Protein AF-A0A8X7Z7W0-F1 (afdb_monomer)

InterPro domains:
  IPR001752 Kinesin motor domain [PS50067] (130-242)
  IPR001752 Kinesin motor domain [SM00129] (128-241)
  IPR027640 Kinesin-like protein [PTHR47972] (42-222)
  IPR031852 Spindle pole body-associated protein Vik1/Cik1, microtubule binding domain [PF16796] (116-223)

Secondary structure (DSSP, 8-state):
------PPP---TT-PPPP-----------------SSHHHHHHHHHHHHHHHHHHHHHHHHHHHHHHHHHHHHHHHHHHHHHHHHHHHHHHHHHHHHHHHHHHHHHHHHHHHHHHHHHHHHHHHHHT-SEEEEEEEPPPPTTSPPP-EE-SSSSEEEE-----STT---EEEE-SEEE-TT--HHHHHHHHHHHHHHHHTT--EEEEEE-STTSSHHHHHH--SS-------EEEEEEEE-

Nearest PDB structures (foldseek):
  3b6v-assembly2_B  TM=8.423E-01  e=2.189E-03  Homo sapiens
  3k3b-assembly3_A  TM=8.855E-01  e=3.402E-03  Homo sapiens
  4ap0-assembly2_B  TM=7.980E-01  e=4.660E-03  Homo sapiens

Organism: Populus tomentosa (NCBI:txid118781)

Structure (mmCIF, N/CA/C/O backbone):
data_AF-A0A8X7Z7W0-F1
#
_entry.id   AF-A0A8X7Z7W0-F1
#
loop_
_atom_site.group_PDB
_atom_site.id
_atom_site.type_symbol
_atom_site.label_atom_id
_atom_site.label_alt_id
_atom_site.label_comp_id
_atom_site.label_asym_id
_atom_site.label_entity_id
_atom_site.label_seq_id
_atom_site.pdbx_PDB_ins_code
_atom_site.Cartn_x
_atom_site.Cartn_y
_atom_site.Cartn_z
_atom_site.occupancy
_atom_site.B_iso_or_equiv
_atom_site.auth_seq_id
_atom_site.auth_comp_id
_atom_site.auth_asym_id
_atom_site.auth_atom_id
_atom_site.pdbx_PDB_model_num
ATOM 1 N N . MET A 1 1 ? -0.897 -10.881 60.957 1.00 37.62 1 MET A N 1
ATOM 2 C CA . MET A 1 1 ? -1.203 -10.078 59.755 1.00 37.62 1 MET A CA 1
ATOM 3 C C . MET A 1 1 ? -2.511 -9.366 60.044 1.00 37.62 1 MET A C 1
ATOM 5 O O . MET A 1 1 ? -3.514 -10.040 60.219 1.00 37.62 1 MET A O 1
ATOM 9 N N . ALA A 1 2 ? -2.455 -8.057 60.291 1.00 35.44 2 ALA A N 1
ATOM 10 C CA . ALA A 1 2 ? -3.600 -7.259 60.722 1.00 35.44 2 ALA A CA 1
ATOM 11 C C . ALA A 1 2 ? -4.336 -6.698 59.496 1.00 35.44 2 ALA A C 1
ATOM 13 O O . ALA A 1 2 ? -3.713 -6.047 58.661 1.00 35.44 2 ALA A O 1
ATOM 14 N N . GLU A 1 3 ? -5.642 -6.947 59.395 1.00 36.12 3 GLU A N 1
ATOM 15 C CA . GLU A 1 3 ? -6.528 -6.300 58.423 1.00 36.12 3 GLU A CA 1
ATOM 16 C C . GLU A 1 3 ? -6.990 -4.947 58.980 1.00 36.12 3 GLU A C 1
ATOM 18 O O . GLU A 1 3 ? -7.747 -4.877 59.948 1.00 36.12 3 GLU A O 1
ATOM 23 N N . GLN A 1 4 ? -6.528 -3.859 58.363 1.00 36.50 4 GLN A N 1
ATOM 24 C CA . GLN A 1 4 ? -7.072 -2.519 58.562 1.00 36.50 4 GLN A CA 1
ATOM 25 C C . GLN A 1 4 ? -8.316 -2.357 57.681 1.00 36.50 4 GLN A C 1
ATOM 27 O O . GLN A 1 4 ? -8.216 -2.326 56.455 1.00 36.50 4 GLN A O 1
ATOM 32 N N . ARG A 1 5 ? -9.499 -2.235 58.292 1.00 39.97 5 ARG A N 1
ATOM 33 C CA . ARG A 1 5 ? -10.687 -1.719 57.601 1.00 39.97 5 ARG A CA 1
ATOM 34 C C . ARG A 1 5 ? -10.723 -0.204 57.763 1.00 39.97 5 ARG A C 1
ATOM 36 O O . ARG A 1 5 ? -10.873 0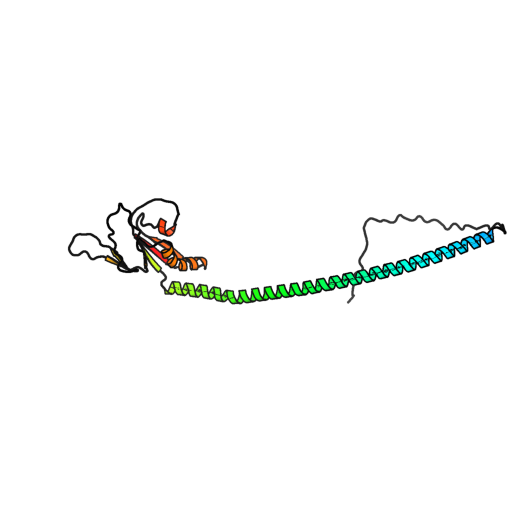.303 58.870 1.00 39.97 5 ARG A O 1
ATOM 43 N N . ASN A 1 6 ? -10.575 0.485 56.637 1.00 37.69 6 ASN A N 1
ATOM 44 C CA . ASN A 1 6 ? -10.681 1.932 56.493 1.00 37.69 6 ASN A CA 1
ATOM 45 C C . ASN A 1 6 ? -12.030 2.442 57.025 1.00 37.69 6 ASN A C 1
ATOM 47 O O . ASN A 1 6 ? -13.070 2.217 56.403 1.00 37.69 6 ASN A O 1
ATOM 51 N N . MET A 1 7 ? -12.010 3.143 58.160 1.00 39.12 7 MET A N 1
ATOM 52 C CA . MET A 1 7 ? -13.091 4.046 58.544 1.00 39.12 7 MET A CA 1
ATOM 53 C C . MET A 1 7 ? -12.873 5.379 57.835 1.00 39.12 7 MET A C 1
ATOM 55 O O . MET A 1 7 ? -11.808 5.984 57.931 1.00 39.12 7 MET A O 1
ATOM 59 N N . TRP A 1 8 ? -13.884 5.818 57.103 1.00 42.69 8 TRP A N 1
ATOM 60 C CA . TRP A 1 8 ? -13.903 7.109 56.437 1.00 42.69 8 TRP A CA 1
ATOM 61 C C . TRP A 1 8 ? -13.998 8.232 57.490 1.00 42.69 8 TRP A C 1
ATOM 63 O O . TRP A 1 8 ? -14.956 8.277 58.259 1.00 42.69 8 TRP A O 1
ATOM 73 N N . ASN A 1 9 ? -12.980 9.097 57.560 1.00 37.88 9 ASN A N 1
ATOM 74 C CA . ASN A 1 9 ? -12.852 10.183 58.542 1.00 37.88 9 ASN A CA 1
ATOM 75 C C . ASN A 1 9 ? -13.575 11.450 58.048 1.00 37.88 9 ASN A C 1
ATOM 77 O O . ASN A 1 9 ? -13.234 11.963 56.984 1.00 37.88 9 ASN A O 1
ATOM 81 N N . TRP A 1 10 ? -14.587 11.935 58.778 1.00 46.00 10 TRP A N 1
ATOM 82 C CA . TRP A 1 10 ? -15.486 13.040 58.371 1.00 46.00 10 TRP A CA 1
ATOM 83 C C . TRP A 1 10 ? -15.086 14.414 58.944 1.00 46.00 10 TRP A C 1
ATOM 85 O O . TRP A 1 10 ? -15.932 15.266 59.210 1.00 46.00 10 TRP A O 1
ATOM 95 N N . GLU A 1 11 ? -13.796 14.667 59.148 1.00 43.66 11 GLU A N 1
ATOM 96 C CA . GLU A 1 11 ? -13.346 15.934 59.731 1.00 43.66 11 GLU A CA 1
ATOM 97 C C . GLU A 1 11 ? -13.313 17.057 58.683 1.00 43.66 11 GLU A C 1
ATOM 99 O O . GLU A 1 11 ? -12.384 17.187 57.888 1.00 43.66 11 GLU A O 1
ATOM 104 N N . VAL A 1 12 ? -14.356 17.889 58.692 1.00 43.16 12 VAL A N 1
ATOM 105 C CA . VAL A 1 12 ? -14.392 19.174 57.985 1.00 43.16 12 VAL A CA 1
ATOM 106 C C . VAL A 1 12 ? -13.778 20.234 58.907 1.00 43.16 12 VAL A C 1
ATOM 108 O O . VAL A 1 12 ? -14.300 20.495 59.991 1.00 43.16 12 VAL A O 1
ATOM 111 N N . ALA A 1 13 ? -12.660 20.841 58.504 1.00 40.31 13 ALA A N 1
ATOM 112 C CA . ALA A 1 13 ? -11.995 21.890 59.278 1.00 40.31 13 ALA A CA 1
ATOM 113 C C . ALA A 1 13 ? -12.859 23.167 59.335 1.00 40.31 13 ALA A C 1
ATOM 115 O O . ALA A 1 13 ? -13.217 23.714 58.292 1.00 40.31 13 ALA A O 1
ATOM 116 N N . GLY A 1 14 ? -13.178 23.652 60.543 1.00 47.16 14 GLY A N 1
ATOM 117 C CA . GLY A 1 14 ? -13.863 24.940 60.746 1.00 47.16 14 GLY A CA 1
ATOM 118 C C . GLY A 1 14 ? -14.959 24.988 61.818 1.00 47.16 14 GLY A C 1
ATOM 119 O O . GLY A 1 14 ? -15.563 26.043 61.995 1.00 47.16 14 GLY A O 1
ATOM 120 N N . PHE A 1 15 ? -15.227 23.899 62.544 1.00 38.94 15 PHE A N 1
ATOM 121 C CA . PHE A 1 15 ? -16.211 23.891 63.633 1.00 38.94 15 PHE A CA 1
ATOM 122 C C . PHE A 1 15 ? -15.525 23.607 64.976 1.00 38.94 15 PHE A C 1
ATOM 124 O O . PHE A 1 15 ? -15.452 22.465 65.419 1.00 38.94 15 PHE A O 1
ATOM 131 N N . GLU A 1 16 ? -14.992 24.643 65.628 1.00 47.41 16 GLU A N 1
ATOM 132 C CA . GLU A 1 16 ? -14.580 24.525 67.031 1.00 47.41 16 GLU A CA 1
ATOM 133 C C . GLU A 1 16 ? -15.812 24.631 67.950 1.00 47.41 16 GLU A C 1
ATOM 135 O O . GLU A 1 16 ? -16.553 25.620 67.874 1.00 47.41 16 GLU A O 1
ATOM 140 N N . PRO A 1 17 ? -16.065 23.652 68.839 1.00 43.06 17 PRO A N 1
ATOM 141 C CA . PRO A 1 17 ? -17.083 23.790 69.869 1.00 43.06 17 PRO A CA 1
ATOM 142 C C . PRO A 1 17 ? -16.621 24.808 70.920 1.00 43.06 17 PRO A C 1
ATOM 144 O O . PRO A 1 17 ? -15.524 24.709 71.466 1.00 43.06 17 PRO A O 1
ATOM 147 N N . ARG A 1 18 ? -17.486 25.777 71.234 1.00 38.81 18 ARG A N 1
ATOM 148 C CA . ARG A 1 18 ? -17.282 26.758 72.314 1.00 38.81 18 ARG A CA 1
ATOM 149 C C . ARG A 1 18 ? -17.085 26.046 73.672 1.00 38.81 18 ARG A C 1
ATOM 151 O O . ARG A 1 18 ? -17.759 25.039 73.902 1.00 38.81 18 ARG A O 1
ATOM 158 N N . PRO A 1 19 ? -16.253 26.568 74.597 1.00 39.91 19 PRO A N 1
ATOM 159 C CA . PRO A 1 19 ? -16.074 25.952 75.906 1.00 39.91 19 PRO A CA 1
ATOM 160 C C . PRO A 1 19 ? -17.351 26.118 76.731 1.00 39.91 19 PRO A C 1
ATOM 162 O O . PRO A 1 19 ? -17.917 27.209 76.797 1.00 39.91 19 PRO A O 1
ATOM 165 N N . VAL A 1 20 ? -17.803 25.035 77.358 1.00 37.34 20 VAL A N 1
ATOM 166 C CA . VAL A 1 20 ? -18.930 25.065 78.292 1.00 37.34 20 VAL A CA 1
ATOM 167 C C . VAL A 1 20 ? -18.365 25.363 79.681 1.00 37.34 20 VAL A C 1
ATOM 169 O O . VAL A 1 20 ? -17.620 24.556 80.236 1.00 37.34 20 VAL A O 1
ATOM 172 N N . GLU A 1 21 ? -18.677 26.543 80.215 1.00 32.81 21 GLU A N 1
ATOM 173 C CA . GLU A 1 21 ? -18.396 26.918 81.603 1.00 32.81 21 GLU A CA 1
ATOM 174 C C . GLU A 1 21 ? -19.135 25.977 82.570 1.00 32.81 21 GLU A C 1
ATOM 176 O O . GLU A 1 21 ? -20.284 25.590 82.350 1.00 32.81 21 GLU A O 1
ATOM 181 N N . ALA A 1 22 ? -18.453 25.585 83.645 1.00 44.84 22 ALA A N 1
ATOM 182 C CA . ALA A 1 22 ? -18.995 24.721 84.682 1.00 44.84 22 ALA A CA 1
ATOM 183 C C . ALA A 1 22 ? -19.962 25.501 85.591 1.00 44.84 22 ALA A C 1
ATOM 185 O O . ALA A 1 22 ? -19.523 26.251 86.462 1.00 44.84 22 ALA A O 1
ATOM 186 N N . GLU A 1 23 ? -21.270 25.282 85.445 1.00 34.31 23 GLU A N 1
ATOM 187 C CA . GLU A 1 23 ? -22.258 25.692 86.450 1.00 34.31 23 GLU A CA 1
ATOM 188 C C . GLU A 1 23 ? -22.512 24.569 87.475 1.00 34.31 23 GLU A C 1
ATOM 190 O O . GLU A 1 23 ? -22.754 23.409 87.138 1.00 34.31 23 GLU A O 1
ATOM 195 N N . GLN A 1 24 ? -22.437 24.934 88.758 1.00 38.34 24 GLN A N 1
ATOM 196 C CA . GLN A 1 24 ? -22.692 24.083 89.926 1.00 38.34 24 GLN A CA 1
ATOM 197 C C . GLN A 1 24 ? -24.170 23.642 90.013 1.00 38.34 24 GLN A C 1
ATOM 199 O O . GLN A 1 24 ? -25.059 24.376 89.577 1.00 38.34 24 GLN A O 1
ATOM 204 N N . PRO A 1 25 ? -24.491 22.493 90.643 1.00 35.78 25 PRO A N 1
ATOM 205 C CA . PRO A 1 25 ? -25.869 22.025 90.726 1.00 35.78 25 PRO A CA 1
ATOM 206 C C . PRO A 1 25 ? -26.671 22.857 91.740 1.00 35.78 25 PRO A C 1
ATOM 208 O O . PRO A 1 25 ? -26.541 22.698 92.954 1.00 35.78 25 PRO A O 1
ATOM 211 N N . ILE A 1 26 ? -27.553 23.728 91.245 1.00 39.03 26 ILE A N 1
ATOM 212 C CA . ILE A 1 26 ? -28.543 24.433 92.068 1.00 39.03 26 ILE A CA 1
ATOM 213 C C . ILE A 1 26 ? -29.662 23.449 92.431 1.00 39.03 26 ILE A C 1
ATOM 215 O O . ILE A 1 26 ? -30.562 23.163 91.639 1.00 39.03 26 ILE A O 1
ATOM 219 N N . VAL A 1 27 ? -29.633 22.948 93.667 1.00 43.12 27 VAL A N 1
ATOM 220 C CA . VAL A 1 27 ? -30.739 22.198 94.277 1.00 43.12 27 VAL A CA 1
ATOM 221 C C . VAL A 1 27 ? -31.917 23.154 94.499 1.00 43.12 27 VAL A C 1
ATOM 223 O O . VAL A 1 27 ? -31.988 23.860 95.504 1.00 43.12 27 VAL A O 1
ATOM 226 N N . ARG A 1 28 ? -32.873 23.191 93.564 1.00 39.47 28 ARG A N 1
ATOM 227 C CA . ARG A 1 28 ? -34.157 23.875 93.779 1.00 39.47 28 ARG A CA 1
ATOM 228 C C . ARG A 1 28 ? -35.089 22.975 94.594 1.00 39.47 28 ARG A C 1
ATOM 230 O O . ARG A 1 28 ? -35.694 22.046 94.066 1.00 39.47 28 ARG A O 1
ATOM 237 N N . ARG A 1 29 ? -35.217 23.271 95.893 1.00 40.81 29 ARG A N 1
ATOM 238 C CA . ARG A 1 29 ? -36.325 22.789 96.735 1.00 40.81 29 ARG A CA 1
ATOM 239 C C . ARG A 1 29 ? -37.645 23.307 96.159 1.00 40.81 29 ARG A C 1
ATOM 241 O O . ARG A 1 29 ? -37.861 24.515 96.124 1.00 40.81 29 ARG A O 1
ATOM 248 N N . TYR A 1 30 ? -38.530 22.404 95.748 1.00 38.59 30 TYR A N 1
ATOM 249 C CA . TYR A 1 30 ? -39.918 22.749 95.451 1.00 38.59 30 TYR A CA 1
ATOM 250 C C . TYR A 1 30 ? -40.728 22.764 96.749 1.00 38.59 30 TYR A C 1
ATOM 252 O O . TYR A 1 30 ? -40.922 21.729 97.385 1.00 38.59 30 TYR A O 1
ATOM 260 N N . SER A 1 31 ? -41.211 23.944 97.127 1.00 45.22 31 SER A N 1
ATOM 261 C CA . SER A 1 31 ? -42.250 24.121 98.140 1.00 45.22 31 SER A CA 1
ATOM 262 C C . SER A 1 31 ? -43.608 23.921 97.464 1.00 45.22 31 SER A C 1
ATOM 264 O O . SER A 1 31 ? -43.979 24.707 96.595 1.00 45.22 31 SER A O 1
ATOM 266 N N . ILE A 1 32 ? -44.344 22.869 97.824 1.00 44.03 32 ILE A N 1
ATOM 267 C CA . ILE A 1 32 ? -45.698 22.623 97.309 1.00 44.03 32 ILE A CA 1
ATOM 268 C C . ILE A 1 32 ? -46.695 23.283 98.265 1.00 44.03 32 ILE A C 1
ATOM 270 O O . ILE A 1 32 ? -46.958 22.762 99.346 1.00 44.03 32 ILE A O 1
ATOM 274 N N . SER A 1 33 ? -47.266 24.418 97.867 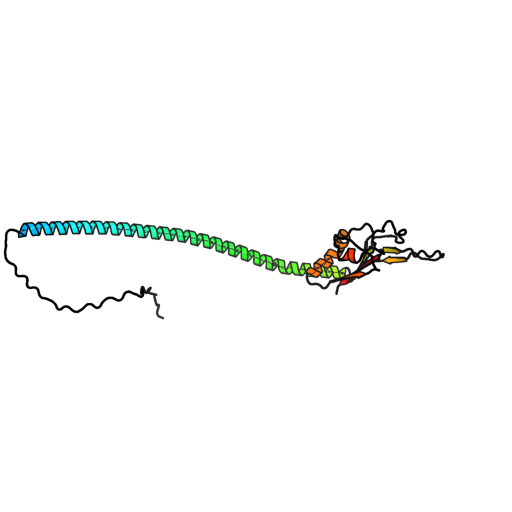1.00 39.75 33 SER A N 1
ATOM 275 C CA . SER A 1 33 ? -48.479 24.965 98.481 1.00 39.75 33 SER A CA 1
ATOM 276 C C . SER A 1 33 ? -49.705 24.258 97.896 1.00 39.75 33 SER A C 1
ATOM 278 O O . SER A 1 33 ? -49.970 24.293 96.695 1.00 39.75 33 SER A O 1
ATOM 280 N N . THR A 1 34 ? -50.460 23.595 98.768 1.00 44.50 34 THR A N 1
ATOM 281 C CA . THR A 1 34 ? -51.734 22.928 98.481 1.00 44.50 34 THR A CA 1
ATOM 282 C C . THR A 1 34 ? -52.821 23.925 98.076 1.00 44.50 34 THR A C 1
ATOM 284 O O . THR A 1 34 ? -53.370 24.622 98.923 1.00 44.50 34 THR A O 1
ATOM 287 N N . THR A 1 35 ? -53.203 23.911 96.798 1.00 41.94 35 THR A N 1
ATOM 288 C CA . THR A 1 35 ? -54.551 24.280 96.332 1.00 41.94 35 THR A CA 1
ATOM 289 C C . THR A 1 35 ? -55.142 23.056 95.630 1.00 41.94 35 THR A C 1
ATOM 291 O O . THR A 1 35 ? -54.563 22.513 94.690 1.00 41.94 35 THR A O 1
ATOM 294 N N . ARG A 1 36 ? -56.236 22.517 96.182 1.00 47.72 36 ARG A N 1
ATOM 295 C CA . ARG A 1 36 ? -56.665 21.122 95.971 1.00 47.72 36 ARG A CA 1
ATOM 296 C C . ARG A 1 36 ? -57.797 20.942 94.952 1.00 47.72 36 ARG A C 1
ATOM 298 O O . ARG A 1 36 ? -58.259 19.824 94.794 1.00 47.72 36 ARG A O 1
ATOM 305 N N . GLU A 1 37 ? -58.169 21.984 94.206 1.00 45.97 37 GLU A N 1
ATOM 306 C CA . GLU A 1 37 ? -59.308 21.924 93.266 1.00 45.97 37 GLU A CA 1
ATOM 307 C C . GLU A 1 37 ? -58.954 22.231 91.792 1.00 45.97 37 GLU A C 1
ATOM 309 O O . GLU A 1 37 ? -59.793 22.069 90.918 1.00 45.97 37 GLU A O 1
ATOM 314 N N . ASN A 1 38 ? -57.691 22.551 91.461 1.00 48.19 38 ASN A N 1
ATOM 315 C CA . ASN A 1 38 ? -57.230 22.802 90.072 1.00 48.19 38 ASN A CA 1
ATOM 316 C C . ASN A 1 38 ? -56.330 21.678 89.484 1.00 48.19 38 ASN A C 1
ATOM 318 O O . ASN A 1 38 ? -55.800 21.768 88.371 1.00 48.19 38 ASN A O 1
ATOM 322 N N . SER A 1 39 ? -56.119 20.610 90.262 1.00 54.72 39 SER A N 1
ATOM 323 C CA . SER A 1 39 ? -55.152 19.527 90.008 1.00 54.72 39 SER A CA 1
ATOM 324 C C . SER A 1 39 ? -55.675 18.456 89.045 1.00 54.72 39 SER A C 1
ATOM 326 O O . SER A 1 39 ? -54.923 17.966 88.201 1.00 54.72 39 SER A O 1
ATOM 328 N N . GLU A 1 40 ? -56.964 18.115 89.114 1.00 55.94 40 GLU A N 1
ATOM 329 C CA . GLU A 1 40 ? -57.559 17.099 88.234 1.00 55.94 40 GLU A CA 1
ATOM 330 C C . GLU A 1 40 ? -57.641 17.577 86.783 1.00 55.94 40 GLU A C 1
ATOM 332 O O . GLU A 1 40 ? -57.228 16.853 85.878 1.00 55.94 40 GLU A O 1
ATOM 337 N N . PHE A 1 41 ? -58.032 18.836 86.557 1.00 54.97 41 PHE A N 1
ATOM 338 C CA . PHE A 1 41 ? -58.098 19.421 85.214 1.00 54.97 41 PHE A CA 1
ATOM 339 C C . PHE A 1 41 ? -56.711 19.502 84.543 1.00 54.97 41 PHE A C 1
ATOM 341 O O . PHE A 1 41 ? -56.555 19.196 83.360 1.00 54.97 41 PHE A O 1
ATOM 348 N N . SER A 1 42 ? -55.667 19.823 85.319 1.00 63.28 42 SER A N 1
ATOM 349 C CA . SER A 1 42 ? -54.277 19.878 84.840 1.00 63.28 42 SER A CA 1
ATOM 350 C C . SER A 1 42 ? -53.691 18.492 84.534 1.00 63.28 42 SER A C 1
ATOM 352 O O . SER A 1 42 ? -52.946 18.339 83.565 1.00 63.28 42 SER A O 1
ATOM 354 N N . LYS A 1 43 ? -54.051 17.459 85.311 1.00 72.31 43 LYS A N 1
ATOM 355 C CA . LYS A 1 43 ? -53.661 16.063 85.042 1.00 72.31 43 LYS A CA 1
ATOM 356 C C . LYS A 1 43 ? -54.346 15.512 83.791 1.00 72.31 43 LYS A C 1
ATOM 358 O O . LYS A 1 43 ? -53.676 14.888 82.969 1.00 72.31 43 LYS A O 1
ATOM 363 N N . GLN A 1 44 ? -55.633 15.808 83.603 1.00 76.19 44 GLN A N 1
ATOM 364 C CA . GLN A 1 44 ? -56.385 15.441 82.399 1.00 76.19 44 GLN A CA 1
ATOM 365 C C . GLN A 1 44 ? -55.777 16.091 81.139 1.00 76.19 44 GLN A C 1
ATOM 367 O O . GLN A 1 44 ? -55.605 15.436 80.110 1.00 76.19 44 GLN A O 1
ATOM 372 N N . ALA A 1 45 ? -55.385 17.369 81.231 1.00 80.06 45 ALA A N 1
ATOM 373 C CA . ALA A 1 45 ? -54.745 18.116 80.145 1.00 80.06 45 ALA A CA 1
ATOM 374 C C . ALA A 1 45 ? -53.312 17.642 79.825 1.00 80.06 45 ALA A C 1
ATOM 376 O O . ALA A 1 45 ? -52.856 17.734 78.683 1.00 80.06 45 ALA A O 1
ATOM 377 N N . LEU A 1 46 ? -52.580 17.137 80.822 1.00 82.38 46 LEU A N 1
ATOM 378 C CA . LEU A 1 46 ? -51.264 16.535 80.615 1.00 82.38 46 LEU A CA 1
ATOM 379 C C . LEU A 1 46 ? -51.389 15.155 79.956 1.00 82.38 46 LEU A C 1
ATOM 381 O O . LEU A 1 46 ? -50.666 14.861 79.006 1.00 82.38 46 LEU A O 1
ATOM 385 N N . ALA A 1 47 ? -52.348 14.342 80.406 1.00 85.25 47 ALA A N 1
ATOM 386 C CA . ALA A 1 47 ? -52.627 13.027 79.836 1.00 85.25 47 ALA A CA 1
ATOM 387 C C . ALA A 1 47 ? -53.024 13.114 78.352 1.00 85.25 47 ALA A C 1
ATOM 389 O O . ALA A 1 47 ? -52.516 12.348 77.533 1.00 85.25 47 ALA A O 1
ATOM 390 N N . SER A 1 48 ? -53.850 14.096 77.975 1.00 86.69 48 SER A N 1
ATOM 391 C CA . SER A 1 48 ? -54.228 14.320 76.574 1.00 86.69 48 SER A CA 1
ATOM 392 C C . SER A 1 48 ? -53.051 14.785 75.706 1.00 86.69 48 SER A C 1
ATOM 394 O O . SER A 1 48 ? -52.907 14.329 74.571 1.00 86.69 48 SER A O 1
ATOM 396 N N . LYS A 1 49 ? -52.147 15.625 76.236 1.00 90.88 49 LYS A N 1
ATOM 397 C CA . LYS A 1 49 ? -50.899 16.003 75.544 1.00 90.88 49 LYS A CA 1
ATOM 398 C C . LYS A 1 49 ? -49.965 14.812 75.338 1.00 90.88 49 LYS A C 1
ATOM 400 O O . LYS A 1 49 ? -49.403 14.686 74.253 1.00 90.88 49 LYS A O 1
ATOM 405 N N . VAL A 1 50 ? -49.813 13.944 76.340 1.00 92.50 50 VAL A N 1
ATOM 406 C CA . VAL A 1 50 ? -49.006 12.715 76.239 1.00 92.50 50 VAL A CA 1
ATOM 407 C C . VAL A 1 50 ? -49.587 11.771 75.190 1.00 92.50 50 VAL A C 1
ATOM 409 O O . VAL A 1 50 ? -48.836 11.246 74.373 1.00 92.50 50 VAL A O 1
ATOM 412 N N . HIS A 1 51 ? -50.912 11.606 75.152 1.00 91.12 51 HIS A N 1
ATOM 413 C CA . HIS A 1 51 ? -51.569 10.792 74.129 1.00 91.12 51 HIS A CA 1
ATOM 414 C C . HIS A 1 51 ? -51.324 11.357 72.724 1.00 91.12 51 HIS A C 1
ATOM 416 O O . HIS A 1 51 ? -50.830 10.654 71.851 1.00 91.12 51 HIS A O 1
ATOM 422 N N . ARG A 1 52 ? -51.500 12.671 72.547 1.00 91.94 52 ARG A N 1
ATOM 423 C CA . ARG A 1 52 ? -51.253 13.343 71.265 1.00 91.94 52 ARG A CA 1
ATOM 424 C C . ARG A 1 52 ? -49.790 13.268 70.819 1.00 91.94 52 ARG A C 1
ATOM 426 O O . ARG A 1 52 ? -49.513 13.189 69.627 1.00 91.94 52 ARG A O 1
ATOM 433 N N . LEU A 1 53 ? -48.840 13.329 71.754 1.00 92.44 53 LEU A N 1
ATOM 434 C CA . LEU A 1 53 ? -47.418 13.124 71.459 1.00 92.44 53 LEU A CA 1
ATOM 435 C C . LEU A 1 53 ? -47.132 11.673 71.068 1.00 92.44 53 LEU A C 1
ATOM 437 O O . LEU A 1 53 ? -46.373 11.447 70.133 1.00 92.44 53 LEU A O 1
ATOM 441 N N . LYS A 1 54 ? -47.764 10.704 71.734 1.00 94.00 54 LYS A N 1
ATOM 442 C CA . LYS A 1 54 ? -47.658 9.284 71.389 1.00 94.00 54 LYS A CA 1
ATOM 443 C C . LYS A 1 54 ? -48.176 9.011 69.976 1.00 94.00 54 LYS A C 1
ATOM 445 O O . LYS A 1 54 ? -47.504 8.311 69.226 1.00 94.00 54 LYS A O 1
ATOM 450 N N . ASP A 1 55 ? -49.299 9.615 69.598 1.00 95.31 55 ASP A N 1
ATOM 451 C CA . ASP A 1 55 ? -49.863 9.487 68.251 1.00 95.31 55 ASP A CA 1
ATOM 452 C C . ASP A 1 55 ? -48.950 10.121 67.196 1.00 95.31 55 ASP A C 1
ATOM 454 O O . ASP A 1 55 ? -48.687 9.514 66.163 1.00 95.31 55 ASP A O 1
ATOM 458 N N . LYS A 1 56 ? -48.377 11.298 67.485 1.00 95.25 56 LYS A N 1
ATOM 459 C CA . LYS A 1 56 ? -47.384 11.936 66.604 1.00 95.25 56 LYS A CA 1
ATOM 460 C C . LYS A 1 56 ? -46.108 11.112 66.450 1.00 95.25 56 LYS A C 1
ATOM 462 O O . LYS A 1 56 ? -45.574 11.039 65.353 1.00 95.25 56 LYS A O 1
ATOM 467 N N . ILE A 1 57 ? -45.617 10.503 67.531 1.00 95.75 57 ILE A N 1
ATOM 468 C CA . ILE A 1 57 ? -44.454 9.604 67.489 1.00 95.75 57 ILE A CA 1
ATOM 469 C C . ILE A 1 57 ? -44.777 8.359 66.662 1.00 95.75 57 ILE A C 1
ATOM 471 O O . ILE A 1 57 ? -43.916 7.875 65.934 1.00 95.75 57 ILE A O 1
ATOM 475 N N . LYS A 1 58 ? -46.005 7.841 66.765 1.00 96.00 58 LYS A N 1
ATOM 476 C CA . LYS A 1 58 ? -46.450 6.696 65.975 1.00 96.00 58 LYS A CA 1
ATOM 477 C C . LYS A 1 58 ? -46.494 7.036 64.481 1.00 96.00 58 LYS A C 1
ATOM 479 O O . LYS A 1 58 ? -45.860 6.324 63.714 1.00 96.00 58 LYS A O 1
ATOM 484 N N . LEU A 1 59 ? -47.124 8.153 64.115 1.00 96.12 59 LEU A N 1
ATOM 485 C CA . LEU A 1 59 ? -47.149 8.671 62.740 1.00 96.12 59 LEU A CA 1
ATOM 486 C C . LEU A 1 59 ? -45.735 8.903 62.192 1.00 96.12 59 LEU A C 1
ATOM 488 O O . LEU A 1 59 ? -45.372 8.334 61.176 1.00 96.12 59 LEU A O 1
ATOM 492 N N . ALA A 1 60 ? -44.881 9.628 62.922 1.00 95.12 60 ALA A N 1
ATOM 493 C CA . ALA A 1 60 ? -43.506 9.881 62.483 1.00 95.12 60 ALA A CA 1
ATOM 494 C C . ALA A 1 60 ? -42.673 8.593 62.326 1.00 95.12 60 ALA A C 1
ATOM 496 O O . ALA A 1 60 ? -41.736 8.547 61.532 1.00 95.12 60 ALA A O 1
ATOM 497 N N . LYS A 1 61 ? -42.987 7.543 63.097 1.00 96.38 61 LYS A N 1
ATOM 498 C CA . LYS A 1 61 ? -42.346 6.231 62.966 1.00 96.38 61 LYS A CA 1
ATOM 499 C C . LYS A 1 61 ? -42.825 5.486 61.720 1.00 96.38 61 LYS A C 1
ATOM 501 O O . LYS A 1 61 ? -42.011 4.797 61.114 1.00 96.38 61 LYS A O 1
ATOM 506 N N . GLU A 1 62 ? -44.107 5.594 61.385 1.00 96.69 62 GLU A N 1
ATOM 507 C CA . GLU A 1 62 ? -44.688 5.038 60.157 1.00 96.69 62 GLU A CA 1
ATOM 508 C C . GLU A 1 62 ? -44.070 5.734 58.933 1.00 96.69 62 GLU A C 1
ATOM 510 O O . GLU A 1 62 ? -43.448 5.052 58.121 1.00 96.69 62 GLU A O 1
ATOM 515 N N . ASP A 1 63 ? -44.055 7.072 58.906 1.00 96.50 63 ASP A N 1
ATOM 516 C CA . ASP A 1 63 ? -43.433 7.874 57.839 1.00 96.50 63 ASP A CA 1
ATOM 517 C C . ASP A 1 63 ? -41.934 7.555 57.663 1.00 96.50 63 ASP A C 1
ATOM 519 O O . ASP A 1 63 ? -41.429 7.419 56.548 1.00 96.50 63 ASP A O 1
ATOM 523 N N . TYR A 1 64 ? -41.189 7.406 58.768 1.00 96.19 64 TYR A N 1
ATOM 524 C CA . TYR A 1 64 ? -39.771 7.029 58.712 1.00 96.19 64 TYR A CA 1
ATOM 525 C C . TYR A 1 64 ? -39.566 5.636 58.103 1.00 96.19 64 TYR A C 1
ATOM 527 O O . TYR A 1 64 ? -38.565 5.398 57.426 1.00 96.19 64 TYR A O 1
ATOM 535 N N . LEU A 1 65 ? -40.487 4.704 58.363 1.00 96.69 65 LEU A N 1
ATOM 536 C CA . LEU A 1 65 ? -40.418 3.356 57.813 1.00 96.69 65 LEU A CA 1
ATOM 537 C C . LEU A 1 65 ? -40.679 3.365 56.304 1.00 96.69 65 LEU A C 1
ATOM 539 O O . LEU A 1 65 ? -39.932 2.718 55.574 1.00 96.69 65 LEU A O 1
ATOM 543 N N . GLU A 1 66 ? -41.678 4.130 55.857 1.00 96.56 66 GLU A N 1
ATOM 544 C CA . GLU A 1 66 ? -41.993 4.317 54.437 1.00 96.56 66 GLU A CA 1
ATOM 545 C C . GLU A 1 66 ? -40.817 4.950 53.693 1.00 96.56 66 GLU A C 1
ATOM 547 O O . GLU A 1 66 ? -40.311 4.366 52.737 1.00 96.56 66 GLU A O 1
ATOM 552 N N . LEU A 1 67 ? -40.282 6.069 54.195 1.00 97.00 67 LEU A N 1
ATOM 553 C CA .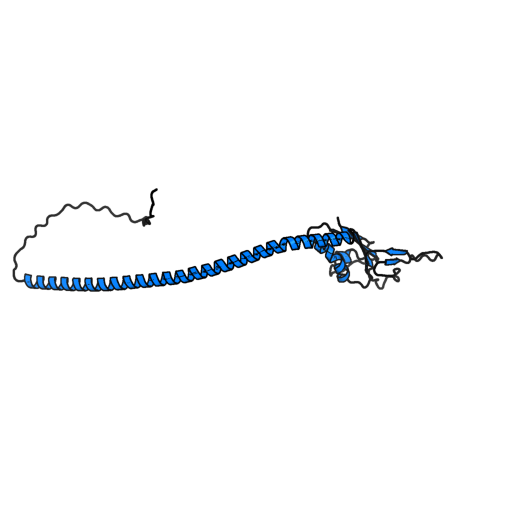 LEU A 1 67 ? -39.145 6.745 53.564 1.00 97.00 67 LEU A CA 1
ATOM 554 C C . LEU A 1 67 ? -37.897 5.850 53.507 1.00 97.00 67 LEU A C 1
ATOM 556 O O . LEU A 1 67 ? -37.131 5.879 52.543 1.00 97.00 67 LEU A O 1
ATOM 560 N N . ARG A 1 68 ? -37.677 5.028 54.540 1.00 97.12 68 ARG A N 1
ATOM 561 C CA . ARG A 1 68 ? -36.581 4.052 54.552 1.00 97.12 68 ARG A CA 1
ATOM 562 C C . ARG A 1 68 ? -36.783 2.959 53.504 1.00 97.12 68 ARG A C 1
ATOM 564 O O . ARG A 1 68 ? -35.798 2.511 52.917 1.00 97.12 68 ARG A O 1
ATOM 571 N N . GLN A 1 69 ? -38.019 2.518 53.293 1.00 97.31 69 GLN A N 1
ATOM 572 C CA . GLN A 1 69 ? -38.344 1.529 52.273 1.00 97.31 69 GLN A CA 1
ATOM 573 C C . GLN A 1 69 ? -38.170 2.116 50.868 1.00 97.31 69 GLN A C 1
ATOM 575 O O . GLN A 1 69 ? -37.461 1.524 50.062 1.00 97.31 69 GLN A O 1
ATOM 580 N N . GLU A 1 70 ? -38.663 3.332 50.621 1.00 96.94 70 GLU A N 1
ATOM 581 C CA . GLU A 1 70 ? -38.445 4.047 49.356 1.00 96.94 70 GLU A CA 1
ATOM 582 C C . GLU A 1 70 ? -36.954 4.234 49.039 1.00 96.94 70 GLU A C 1
ATOM 584 O O . GLU A 1 70 ? -36.518 4.023 47.905 1.00 96.94 70 GLU A O 1
ATOM 589 N N . ALA A 1 71 ? -36.143 4.589 50.042 1.00 97.25 71 ALA A N 1
ATOM 590 C CA . ALA A 1 71 ? -34.697 4.708 49.874 1.00 97.25 71 ALA A CA 1
ATOM 591 C C . ALA A 1 71 ? -34.041 3.364 49.506 1.00 97.25 71 ALA A C 1
ATOM 593 O O . ALA A 1 71 ? -33.137 3.333 48.668 1.00 97.25 71 ALA A O 1
ATOM 594 N N . SER A 1 72 ? -34.505 2.260 50.104 1.00 97.81 72 SER A N 1
ATOM 595 C CA . SER A 1 72 ? -34.037 0.906 49.786 1.00 97.81 72 SER A CA 1
ATOM 596 C C . SER A 1 72 ? -34.388 0.514 48.348 1.00 97.81 72 SER A C 1
ATOM 598 O O . SER A 1 72 ? -33.513 0.067 47.605 1.00 97.81 72 SER A O 1
ATOM 600 N N . ASP A 1 73 ? -35.632 0.744 47.931 1.00 96.94 73 ASP A N 1
ATOM 601 C CA . ASP A 1 73 ? -36.115 0.409 46.588 1.00 96.94 73 ASP A CA 1
ATOM 602 C C . ASP A 1 73 ? -35.383 1.231 45.514 1.00 96.94 73 ASP A C 1
ATOM 604 O O . ASP A 1 73 ? -34.968 0.706 44.474 1.00 96.94 73 ASP A O 1
ATOM 608 N N . LEU A 1 74 ? -35.149 2.523 45.776 1.00 97.00 74 LEU A N 1
ATOM 609 C CA . LEU A 1 74 ? -34.392 3.393 44.876 1.00 97.00 74 LEU A CA 1
ATOM 610 C C . LEU A 1 74 ? -32.927 2.954 44.760 1.00 97.00 74 LEU A C 1
ATOM 612 O O . LEU A 1 74 ? -32.354 2.981 43.665 1.00 97.00 74 LEU A O 1
ATOM 616 N N . GLN A 1 75 ? -32.320 2.532 45.871 1.00 97.06 75 GLN A N 1
ATOM 617 C CA . GLN A 1 75 ? -30.962 2.000 45.874 1.00 97.06 75 GLN A CA 1
ATOM 618 C C . GLN A 1 75 ? -30.879 0.719 45.036 1.00 97.06 75 GLN A C 1
ATOM 620 O O . GLN A 1 75 ? -29.992 0.608 44.184 1.00 97.06 75 GLN A O 1
ATOM 625 N N . GLU A 1 76 ? -31.819 -0.211 45.204 1.00 97.00 76 GLU A N 1
ATOM 626 C CA . GLU A 1 76 ? -31.878 -1.451 44.426 1.00 97.00 76 GLU A CA 1
ATOM 627 C C . GLU A 1 76 ? -32.080 -1.178 42.929 1.00 97.00 76 GLU A C 1
ATOM 629 O O . GLU A 1 76 ? -31.355 -1.722 42.090 1.00 97.00 76 GLU A O 1
ATOM 634 N N . TYR A 1 77 ? -32.970 -0.243 42.582 1.00 96.88 77 TYR A N 1
ATOM 635 C CA . TYR A 1 77 ? -33.156 0.208 41.203 1.00 96.88 77 TYR A CA 1
ATOM 636 C C . TYR A 1 77 ? -31.875 0.806 40.602 1.00 96.88 77 TYR A C 1
ATOM 638 O O . TYR A 1 77 ? -31.516 0.507 39.456 1.00 96.88 77 TYR A O 1
ATOM 646 N N . SER A 1 78 ? -31.156 1.635 41.366 1.00 97.38 78 SER A N 1
ATOM 647 C CA . SER A 1 78 ? -29.905 2.249 40.912 1.00 97.38 78 SER A CA 1
ATOM 648 C C . SER A 1 78 ? -28.817 1.201 40.651 1.00 97.38 78 SER A C 1
ATOM 650 O O . SER A 1 78 ? -28.180 1.233 39.596 1.00 97.38 78 SER A O 1
ATOM 652 N N . ASN A 1 79 ? -28.686 0.212 41.540 1.00 97.00 79 ASN A N 1
ATOM 653 C CA . ASN A 1 79 ? -27.739 -0.891 41.403 1.00 97.00 79 ASN A CA 1
ATOM 654 C C . ASN A 1 79 ? -28.080 -1.761 40.189 1.00 97.00 79 ASN A C 1
ATOM 656 O O . ASN A 1 79 ? -27.219 -2.005 39.348 1.00 97.00 79 ASN A O 1
ATOM 660 N N . ALA A 1 80 ? -29.353 -2.127 40.009 1.00 96.88 80 ALA A N 1
ATOM 661 C CA . ALA A 1 80 ? -29.794 -2.897 38.847 1.00 96.88 80 ALA A CA 1
ATOM 662 C C . ALA A 1 80 ? -29.528 -2.163 37.518 1.00 96.88 80 ALA A C 1
ATOM 664 O O . ALA A 1 80 ? -29.217 -2.788 36.496 1.00 96.88 80 ALA A O 1
ATOM 665 N N . LYS A 1 81 ? -29.638 -0.827 37.507 1.00 97.56 81 LYS A N 1
ATOM 666 C CA . LYS A 1 81 ? -29.301 -0.006 36.338 1.00 97.56 81 LYS A CA 1
ATOM 667 C C . LYS A 1 81 ? -27.792 0.028 36.092 1.00 97.56 81 LYS A C 1
ATOM 669 O O . LYS A 1 81 ? -27.377 -0.137 34.942 1.00 97.56 81 LYS A O 1
ATOM 674 N N . LEU A 1 82 ? -26.986 0.189 37.142 1.00 97.44 82 LEU A N 1
ATOM 675 C CA . LEU A 1 82 ? -25.525 0.127 37.058 1.00 97.44 82 LEU A CA 1
ATOM 676 C C . LEU A 1 82 ? -25.056 -1.237 36.542 1.00 97.44 82 LEU A C 1
ATOM 678 O O . LEU A 1 82 ? -24.262 -1.279 35.609 1.00 97.44 82 LEU A O 1
ATOM 682 N N . ASP A 1 83 ? -25.627 -2.342 37.016 1.00 97.44 83 ASP A N 1
ATOM 683 C CA . ASP A 1 83 ? -25.288 -3.692 36.550 1.00 97.44 83 ASP A CA 1
ATOM 684 C C . ASP A 1 83 ? -25.567 -3.899 35.057 1.00 97.44 83 ASP A C 1
ATOM 686 O O . ASP A 1 83 ? -24.833 -4.605 34.359 1.00 97.44 83 ASP A O 1
ATOM 690 N N . ARG A 1 84 ? -26.633 -3.288 34.522 1.00 96.88 84 ARG A N 1
ATOM 691 C CA . ARG A 1 84 ? -26.906 -3.313 33.075 1.00 96.88 84 ARG A CA 1
ATOM 692 C C . ARG A 1 84 ? -25.840 -2.547 32.298 1.00 96.88 84 ARG A C 1
ATOM 694 O O . ARG A 1 84 ? -25.352 -3.058 31.291 1.00 96.88 84 ARG A O 1
ATOM 701 N N . VAL A 1 85 ? -25.475 -1.355 32.766 1.00 97.50 85 VAL A N 1
ATOM 702 C CA . VAL A 1 85 ? -24.452 -0.519 32.123 1.00 97.50 85 VAL A CA 1
ATOM 703 C C . VAL A 1 85 ? -23.086 -1.201 32.177 1.00 97.50 85 VAL A C 1
ATOM 705 O O . VAL A 1 85 ? -22.430 -1.313 31.145 1.00 97.50 85 VAL A O 1
ATOM 708 N N . THR A 1 86 ? -22.690 -1.739 33.330 1.00 97.31 86 THR A N 1
ATOM 709 C CA . THR A 1 86 ? -21.423 -2.462 33.515 1.00 97.31 86 THR A CA 1
ATOM 710 C C . THR A 1 86 ? -21.330 -3.676 32.594 1.00 97.31 86 THR A C 1
ATOM 712 O O . THR A 1 86 ? -20.307 -3.876 31.940 1.00 97.31 86 THR A O 1
ATOM 715 N N . ARG A 1 87 ? -22.413 -4.457 32.451 1.00 97.38 87 ARG A N 1
ATOM 716 C CA . ARG A 1 87 ? -22.452 -5.575 31.492 1.00 97.38 87 ARG A CA 1
ATOM 717 C C . ARG A 1 87 ? -22.317 -5.108 30.048 1.00 97.38 87 ARG A C 1
ATOM 719 O O . ARG A 1 87 ? -21.560 -5.706 29.289 1.00 97.38 87 ARG A O 1
ATOM 726 N N . TYR A 1 88 ? -23.028 -4.048 29.667 1.00 97.31 88 TYR A N 1
ATOM 727 C CA . TYR A 1 88 ? -22.952 -3.505 28.312 1.00 97.31 88 TYR A CA 1
ATOM 728 C C . TYR A 1 88 ? -21.544 -2.991 27.981 1.00 97.31 88 TYR A C 1
ATOM 730 O O . TYR A 1 88 ? -21.000 -3.319 26.928 1.00 97.31 88 TYR A O 1
ATOM 738 N N . LEU A 1 89 ? -20.918 -2.265 28.910 1.00 97.69 89 LEU A N 1
ATOM 739 C CA . LEU A 1 89 ? -19.530 -1.821 28.786 1.00 97.69 89 LEU A CA 1
ATOM 740 C C . LEU A 1 89 ? -18.559 -3.001 28.667 1.00 97.69 89 LEU A C 1
ATOM 742 O O . LEU A 1 89 ? -17.658 -2.948 27.837 1.00 97.69 89 LEU A O 1
ATOM 746 N N . GLY A 1 90 ? -18.772 -4.084 29.421 1.00 97.81 90 GLY A N 1
ATOM 747 C CA . GLY A 1 90 ? -17.974 -5.306 29.299 1.00 97.81 90 GLY A CA 1
ATOM 748 C C . GLY A 1 90 ? -18.059 -5.944 27.908 1.00 97.81 90 GLY A C 1
ATOM 749 O O . GLY A 1 90 ? -17.038 -6.326 27.339 1.00 97.81 90 GLY A O 1
ATOM 750 N N . VAL A 1 91 ? -19.259 -6.001 27.316 1.00 97.44 91 VAL A N 1
ATOM 751 C CA . VAL A 1 91 ? -19.449 -6.507 25.943 1.00 97.44 91 VAL A CA 1
ATOM 752 C C . VAL A 1 91 ? -18.748 -5.613 24.919 1.00 97.44 91 VAL A C 1
ATOM 754 O O . VAL A 1 91 ? -18.106 -6.125 24.001 1.00 97.44 91 VAL A O 1
ATOM 757 N N . LEU A 1 92 ? -18.852 -4.289 25.069 1.00 97.25 92 LEU A N 1
ATOM 758 C CA . LEU A 1 92 ? -18.162 -3.345 24.190 1.00 97.25 92 LEU A CA 1
ATOM 759 C C . LEU A 1 92 ? -16.641 -3.482 24.299 1.00 97.25 92 LEU A C 1
ATOM 761 O O . LEU A 1 92 ? -15.981 -3.592 23.271 1.00 97.25 92 LEU A O 1
ATOM 765 N N . ALA A 1 93 ? -16.100 -3.547 25.516 1.00 97.56 93 ALA A N 1
ATOM 766 C CA . ALA A 1 93 ? -14.669 -3.708 25.752 1.00 97.56 93 ALA A CA 1
ATOM 767 C C . ALA A 1 93 ? -14.127 -5.005 25.130 1.00 97.56 93 ALA A C 1
ATOM 769 O O . ALA A 1 93 ? -13.101 -4.979 24.452 1.00 97.56 93 ALA A O 1
ATOM 770 N N . GLU A 1 94 ? -14.839 -6.126 25.284 1.00 97.44 94 GLU A N 1
ATOM 771 C CA . GLU A 1 94 ? -14.424 -7.393 24.673 1.00 97.44 94 GLU A CA 1
ATOM 772 C C . GLU A 1 94 ? -14.501 -7.346 23.143 1.00 97.44 94 GLU A C 1
ATOM 774 O O . GLU A 1 94 ? -13.636 -7.894 22.460 1.00 97.44 94 GLU A O 1
ATOM 779 N N . LYS A 1 95 ? -15.509 -6.671 22.577 1.00 97.31 95 LYS A N 1
ATOM 780 C CA . LYS A 1 95 ? -15.601 -6.493 21.124 1.00 97.31 95 LYS A CA 1
ATOM 781 C C . LYS A 1 95 ? -14.443 -5.648 20.590 1.00 97.31 95 LYS A C 1
ATOM 783 O O . LYS A 1 95 ? -13.861 -6.031 19.579 1.00 97.31 95 LYS A O 1
ATOM 788 N N . THR A 1 96 ? -14.088 -4.561 21.273 1.00 97.38 96 THR A N 1
ATOM 789 C CA . THR A 1 96 ? -12.923 -3.734 20.928 1.00 97.38 96 THR A CA 1
ATOM 790 C C . THR A 1 96 ? -11.641 -4.560 20.982 1.00 97.38 96 THR A C 1
ATOM 792 O O . THR A 1 96 ? -10.936 -4.643 19.984 1.00 97.38 96 THR A O 1
ATOM 795 N N . ARG A 1 97 ? -11.414 -5.305 22.072 1.00 97.31 97 ARG A N 1
ATOM 796 C CA . ARG A 1 97 ? -10.234 -6.171 22.226 1.00 97.31 97 ARG A CA 1
ATOM 797 C C . ARG A 1 97 ? -10.110 -7.209 21.109 1.00 97.31 97 ARG A C 1
ATOM 799 O O . ARG A 1 97 ? -9.016 -7.453 20.613 1.00 97.31 97 ARG A O 1
ATOM 806 N N . LYS A 1 98 ? -11.223 -7.827 20.701 1.00 97.62 98 LYS A N 1
ATOM 807 C CA . LYS A 1 98 ? -11.231 -8.786 19.584 1.00 97.62 98 LYS A CA 1
ATOM 808 C C . LYS A 1 98 ? -10.888 -8.128 18.251 1.00 97.62 98 LYS A C 1
ATOM 810 O O . LYS A 1 98 ? -10.173 -8.733 17.461 1.00 97.62 98 LYS A O 1
ATOM 815 N N . LEU A 1 99 ? -11.400 -6.925 17.992 1.00 97.25 99 LEU A N 1
ATOM 816 C CA . LEU A 1 99 ? -11.072 -6.184 16.773 1.00 97.25 99 LEU A CA 1
ATOM 817 C C . LEU A 1 99 ? -9.589 -5.804 16.741 1.00 97.25 99 LEU A C 1
ATOM 819 O O . LEU A 1 99 ? -8.943 -6.033 15.723 1.00 97.25 99 LEU A O 1
ATOM 823 N N . ASP A 1 100 ? -9.049 -5.319 17.859 1.00 97.31 100 ASP A N 1
ATOM 824 C CA . ASP A 1 100 ? -7.632 -4.964 17.979 1.00 97.31 100 ASP A CA 1
ATOM 825 C C . ASP A 1 100 ? -6.729 -6.188 17.788 1.00 97.31 100 ASP A C 1
ATOM 827 O O . ASP A 1 100 ? -5.737 -6.126 17.064 1.00 97.31 100 ASP A O 1
ATOM 831 N N . GLN A 1 101 ? -7.107 -7.331 18.371 1.00 97.69 101 GLN A N 1
ATOM 832 C CA . GLN A 1 101 ? -6.386 -8.592 18.201 1.00 97.69 101 GLN A CA 1
ATOM 833 C C . GLN A 1 101 ? -6.342 -9.019 16.729 1.00 97.69 101 GLN A C 1
ATOM 835 O O . GLN A 1 101 ? -5.277 -9.350 16.214 1.00 97.69 101 GLN A O 1
ATOM 840 N N . VAL A 1 102 ? -7.484 -8.974 16.034 1.00 97.31 102 VAL A N 1
ATOM 841 C CA . VAL A 1 102 ? -7.550 -9.319 14.607 1.00 97.31 102 VAL A CA 1
ATOM 842 C C . VAL A 1 102 ? -6.727 -8.339 13.773 1.00 97.31 102 VAL A C 1
ATOM 844 O O . VAL A 1 102 ? -5.993 -8.774 12.890 1.00 97.31 102 VAL A O 1
ATOM 847 N N . ALA A 1 103 ? -6.801 -7.035 14.051 1.00 96.88 103 ALA A N 1
ATOM 848 C CA . ALA A 1 103 ? -6.004 -6.035 13.346 1.00 96.88 103 ALA A CA 1
ATOM 849 C C . ALA A 1 103 ? -4.502 -6.324 13.495 1.00 96.88 103 ALA A C 1
ATOM 851 O O . ALA A 1 103 ? -3.807 -6.453 12.486 1.00 96.88 103 ALA A O 1
ATOM 852 N N . LEU A 1 104 ? -4.033 -6.549 14.726 1.00 97.12 104 LEU A N 1
ATOM 853 C CA . LEU A 1 104 ? -2.632 -6.849 15.015 1.00 97.12 104 LEU A CA 1
ATOM 854 C C . LEU A 1 104 ? -2.164 -8.152 14.351 1.00 97.12 104 LEU A C 1
ATOM 856 O O . LEU A 1 104 ? -1.094 -8.192 13.747 1.00 97.12 104 LEU A O 1
ATOM 860 N N . GLU A 1 105 ? -2.970 -9.214 14.413 1.00 96.44 105 GLU A N 1
ATOM 861 C CA . GLU A 1 105 ? -2.662 -10.491 13.758 1.00 96.44 105 GLU A CA 1
ATOM 862 C C . GLU A 1 105 ? -2.594 -10.348 12.233 1.00 96.44 105 GLU A C 1
ATOM 864 O O . GLU A 1 105 ? -1.704 -10.909 11.585 1.00 96.44 105 GLU A O 1
ATOM 869 N N . THR A 1 106 ? -3.511 -9.578 11.638 1.00 96.25 106 THR A N 1
ATOM 870 C CA . THR A 1 106 ? -3.500 -9.335 10.192 1.00 96.25 106 THR A CA 1
ATOM 871 C C . THR A 1 106 ? -2.301 -8.499 9.763 1.00 96.25 106 THR A C 1
ATOM 873 O O . THR A 1 106 ? -1.670 -8.841 8.763 1.00 96.25 106 THR A O 1
ATOM 876 N N . GLU A 1 107 ? -1.936 -7.470 10.526 1.00 96.44 107 GLU A N 1
ATOM 877 C CA . GLU A 1 107 ? -0.758 -6.643 10.267 1.00 96.44 107 GLU A CA 1
ATOM 878 C C . GLU A 1 107 ? 0.529 -7.467 10.380 1.00 96.44 107 GLU A C 1
ATOM 880 O O . GLU A 1 107 ? 1.352 -7.455 9.462 1.00 96.44 107 GLU A O 1
ATOM 885 N N . ALA A 1 108 ? 0.659 -8.273 11.440 1.00 95.94 108 ALA A N 1
ATOM 886 C CA . ALA A 1 108 ? 1.795 -9.168 11.638 1.00 95.94 108 ALA A CA 1
ATOM 887 C C . ALA A 1 108 ? 1.942 -10.190 10.498 1.00 95.94 108 ALA A C 1
ATOM 889 O O . ALA A 1 108 ? 3.060 -10.528 10.113 1.00 95.94 108 ALA A O 1
ATOM 890 N N . ARG A 1 109 ? 0.828 -10.657 9.918 1.00 95.62 109 ARG A N 1
ATOM 891 C CA . ARG A 1 109 ? 0.841 -11.576 8.770 1.00 95.62 109 ARG A CA 1
ATOM 892 C C . ARG A 1 109 ? 1.153 -10.877 7.445 1.00 95.62 109 ARG A C 1
ATOM 894 O O . ARG A 1 109 ? 1.801 -11.467 6.586 1.00 95.62 109 ARG A O 1
ATOM 901 N N . ILE A 1 110 ? 0.680 -9.647 7.251 1.00 96.44 110 ILE A N 1
ATOM 902 C CA . ILE A 1 110 ? 0.831 -8.898 5.993 1.00 96.44 110 ILE A CA 1
ATOM 903 C C . ILE A 1 110 ? 2.218 -8.254 5.885 1.00 96.44 110 ILE A C 1
ATOM 905 O O . ILE A 1 110 ? 2.792 -8.231 4.799 1.00 96.44 110 ILE A O 1
ATOM 909 N N . SER A 1 111 ? 2.779 -7.775 6.996 1.00 95.75 111 SER A N 1
ATOM 910 C CA . SER A 1 111 ? 4.094 -7.126 7.046 1.00 95.75 111 SER A CA 1
ATOM 911 C C . SER A 1 111 ? 5.221 -7.923 6.355 1.00 95.75 111 SER A C 1
ATOM 913 O O . SER A 1 111 ? 5.859 -7.373 5.450 1.00 95.75 111 SER A O 1
ATOM 915 N N . PRO A 1 112 ? 5.451 -9.222 6.653 1.00 95.88 112 PRO A N 1
ATOM 916 C CA . PRO A 1 112 ? 6.492 -9.993 5.972 1.00 95.88 112 PRO A CA 1
ATOM 917 C C . PRO A 1 112 ? 6.206 -10.179 4.478 1.00 95.88 112 PRO A C 1
ATOM 919 O O . PRO A 1 112 ? 7.134 -10.101 3.679 1.00 95.88 112 PRO A O 1
ATOM 922 N N . LEU A 1 113 ? 4.939 -10.349 4.085 1.00 95.62 113 LEU A N 1
ATOM 923 C CA . LEU A 1 113 ? 4.550 -10.494 2.678 1.00 95.62 113 LEU A CA 1
ATOM 924 C C . LEU A 1 113 ? 4.802 -9.208 1.886 1.00 95.62 113 LEU A C 1
ATOM 926 O O . LEU A 1 113 ? 5.240 -9.261 0.739 1.00 95.62 113 LEU A O 1
ATOM 930 N N . ILE A 1 114 ? 4.550 -8.043 2.491 1.00 93.50 114 ILE A N 1
ATOM 931 C CA . ILE A 1 114 ? 4.874 -6.749 1.881 1.00 93.50 114 ILE A CA 1
ATOM 932 C C . ILE A 1 114 ? 6.387 -6.631 1.691 1.00 93.50 114 ILE A C 1
ATOM 934 O O . ILE A 1 114 ? 6.830 -6.257 0.607 1.00 93.50 114 ILE A O 1
ATOM 938 N N . ASN A 1 115 ? 7.179 -6.979 2.706 1.00 92.50 115 ASN A N 1
ATOM 939 C CA . ASN A 1 115 ? 8.638 -6.912 2.626 1.00 92.50 115 ASN A CA 1
ATOM 940 C C . ASN A 1 115 ? 9.201 -7.874 1.571 1.00 92.50 115 ASN A C 1
ATOM 942 O O . ASN A 1 115 ? 10.065 -7.494 0.783 1.00 92.50 115 ASN A O 1
ATOM 946 N N . GLU A 1 116 ? 8.674 -9.095 1.502 1.00 94.75 116 GLU A N 1
ATOM 947 C CA . GLU A 1 116 ? 9.059 -10.077 0.491 1.00 94.75 116 GLU A CA 1
ATOM 948 C C . GLU A 1 116 ? 8.665 -9.618 -0.917 1.00 94.75 116 GLU A C 1
ATOM 950 O O . GLU A 1 116 ? 9.490 -9.658 -1.827 1.00 94.75 116 GLU A O 1
ATOM 955 N N . LYS A 1 117 ? 7.455 -9.072 -1.094 1.00 93.56 117 LYS A N 1
ATOM 956 C CA . LYS A 1 117 ? 7.029 -8.461 -2.361 1.00 93.56 117 LYS A CA 1
ATOM 957 C C . LYS A 1 117 ? 7.986 -7.349 -2.796 1.00 93.56 117 LYS A C 1
ATOM 959 O O . LYS A 1 117 ? 8.373 -7.319 -3.961 1.00 93.56 117 LYS A O 1
ATOM 964 N N . LYS A 1 118 ? 8.361 -6.439 -1.889 1.00 91.44 118 LYS A N 1
ATOM 965 C CA . LYS A 1 118 ? 9.298 -5.340 -2.182 1.00 91.44 118 LYS A CA 1
ATOM 966 C C . LYS A 1 118 ? 10.666 -5.869 -2.602 1.00 91.44 118 LYS A C 1
ATOM 968 O O . LYS A 1 118 ? 11.238 -5.382 -3.575 1.00 91.44 118 LYS A O 1
ATOM 973 N N . ARG A 1 119 ? 11.165 -6.897 -1.913 1.00 92.19 119 ARG A N 1
ATOM 974 C CA . ARG A 1 119 ? 12.431 -7.552 -2.252 1.00 92.19 119 ARG A CA 1
ATOM 975 C C . ARG A 1 119 ? 12.374 -8.200 -3.635 1.00 92.19 119 ARG A C 1
ATOM 977 O O . ARG A 1 119 ? 13.192 -7.873 -4.483 1.00 92.19 119 ARG A O 1
ATOM 984 N N . LEU A 1 120 ? 11.375 -9.047 -3.887 1.00 93.19 120 LEU A N 1
ATOM 985 C CA . LEU A 1 120 ? 11.211 -9.740 -5.169 1.00 93.19 120 LEU A CA 1
ATOM 986 C C . LEU A 1 120 ? 11.032 -8.765 -6.334 1.00 93.19 120 LEU A C 1
ATOM 988 O O . LEU A 1 120 ? 11.554 -8.992 -7.422 1.00 93.19 120 LEU A O 1
ATOM 992 N N . PHE A 1 121 ? 10.311 -7.667 -6.109 1.00 90.94 121 PHE A N 1
ATOM 993 C CA . PHE A 1 121 ? 10.160 -6.609 -7.099 1.00 90.94 121 PHE A CA 1
ATOM 994 C C . PHE A 1 121 ? 11.513 -5.995 -7.484 1.00 90.94 121 PHE A C 1
ATOM 996 O O . PHE A 1 121 ? 11.803 -5.841 -8.668 1.00 90.94 121 PHE A O 1
ATOM 1003 N N . ASN A 1 122 ? 12.371 -5.718 -6.502 1.00 88.19 122 ASN A N 1
ATOM 1004 C CA . ASN A 1 122 ? 13.716 -5.195 -6.738 1.00 88.19 122 ASN A CA 1
ATOM 1005 C C . ASN A 1 122 ? 14.664 -6.200 -7.386 1.00 88.19 122 ASN A C 1
ATOM 1007 O O . ASN A 1 122 ? 15.418 -5.837 -8.292 1.00 88.19 122 ASN A O 1
ATOM 1011 N N . ASP A 1 123 ? 14.591 -7.464 -6.976 1.00 90.31 123 ASP A N 1
ATOM 1012 C CA . ASP A 1 123 ? 15.359 -8.544 -7.592 1.00 90.31 123 ASP A CA 1
ATOM 1013 C C . ASP A 1 123 ? 14.976 -8.688 -9.076 1.00 90.31 123 ASP A C 1
ATOM 1015 O O . ASP A 1 123 ? 15.845 -8.844 -9.932 1.00 90.31 123 ASP A O 1
ATOM 1019 N N . LEU A 1 124 ? 13.688 -8.539 -9.410 1.00 90.25 124 LEU A N 1
ATOM 1020 C CA . LEU A 1 124 ? 13.194 -8.547 -10.789 1.00 90.25 124 LEU A CA 1
ATOM 1021 C C . LEU A 1 124 ? 13.729 -7.350 -11.590 1.00 90.25 124 LEU A C 1
ATOM 1023 O O . LEU A 1 124 ? 14.198 -7.533 -12.715 1.00 90.25 124 LEU A O 1
ATOM 1027 N N . LEU A 1 125 ? 13.689 -6.136 -1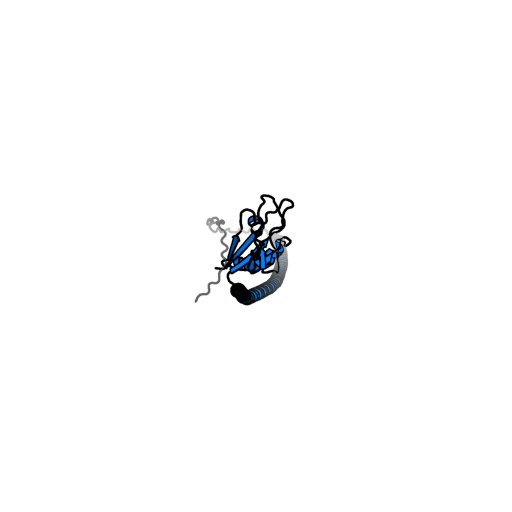1.028 1.00 86.56 125 LEU A N 1
ATOM 1028 C CA . LEU A 1 125 ? 14.252 -4.948 -11.684 1.00 86.56 125 LEU A CA 1
ATOM 1029 C C . LEU A 1 125 ? 15.751 -5.116 -11.957 1.00 86.56 125 LEU A C 1
ATOM 1031 O O . LEU A 1 125 ? 16.202 -4.848 -13.068 1.00 86.56 125 LEU A O 1
ATOM 1035 N N . THR A 1 126 ? 16.493 -5.645 -10.985 1.00 84.81 126 THR A N 1
ATOM 1036 C CA . THR A 1 126 ? 17.930 -5.918 -11.111 1.00 84.81 126 THR A CA 1
ATOM 1037 C C . THR A 1 126 ? 18.207 -6.995 -12.162 1.00 84.81 126 THR A C 1
ATOM 1039 O O . THR A 1 126 ? 19.094 -6.828 -12.997 1.00 84.81 126 THR A O 1
ATOM 1042 N N . ALA A 1 127 ? 17.414 -8.073 -12.184 1.00 86.75 127 ALA A N 1
ATOM 1043 C CA . ALA A 1 127 ? 17.543 -9.158 -13.158 1.00 86.75 127 ALA A CA 1
ATOM 1044 C C . ALA A 1 127 ? 17.241 -8.712 -14.598 1.00 86.75 127 ALA A C 1
ATOM 1046 O O . ALA A 1 127 ? 17.830 -9.240 -15.539 1.00 86.75 127 ALA A O 1
ATOM 1047 N N . LYS A 1 128 ? 16.357 -7.722 -14.788 1.00 83.12 128 LYS A N 1
ATOM 1048 C CA . LYS A 1 128 ? 16.113 -7.103 -16.102 1.00 83.12 128 LYS A CA 1
ATOM 1049 C C . LYS A 1 128 ? 17.294 -6.266 -16.603 1.00 83.12 128 LYS A C 1
ATOM 1051 O O . LYS A 1 128 ? 17.319 -5.945 -17.790 1.00 83.12 128 LYS A O 1
ATOM 1056 N N . GLY A 1 129 ? 18.242 -5.917 -15.737 1.00 78.00 129 GLY A N 1
ATOM 1057 C CA . GLY A 1 129 ? 19.414 -5.102 -16.039 1.00 78.00 129 GLY A CA 1
ATOM 1058 C C . GLY A 1 129 ? 19.499 -3.897 -15.108 1.00 78.00 129 GLY A C 1
ATOM 1059 O O . GLY A 1 129 ? 18.550 -3.122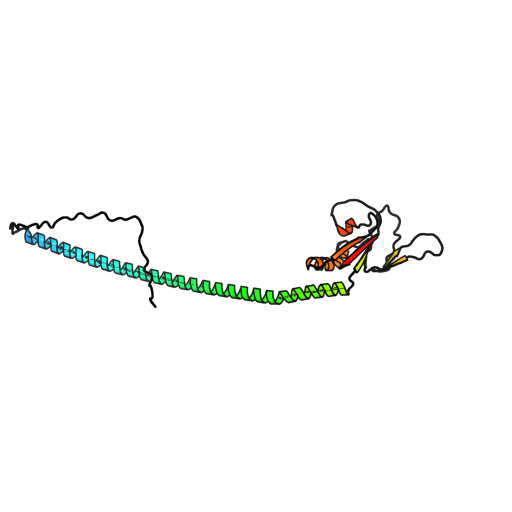 -15.004 1.00 78.00 129 GLY A O 1
ATOM 1060 N N . SER A 1 130 ? 20.653 -3.730 -14.459 1.00 74.44 130 SER A N 1
ATOM 1061 C CA . SER A 1 130 ? 20.938 -2.630 -13.524 1.00 74.44 130 SER A CA 1
ATOM 1062 C C . SER A 1 130 ? 21.027 -1.259 -14.196 1.00 74.44 130 SER A C 1
ATOM 1064 O O . SER A 1 130 ? 20.928 -0.231 -13.531 1.00 74.44 130 SER A O 1
ATOM 1066 N N . ILE A 1 131 ? 21.224 -1.225 -15.511 1.00 84.62 131 ILE A N 1
ATOM 1067 C CA . ILE A 1 131 ? 21.254 0.009 -16.285 1.00 84.62 131 ILE A CA 1
ATOM 1068 C C . ILE A 1 131 ? 20.251 -0.134 -17.414 1.00 84.62 131 ILE A C 1
ATOM 1070 O O . ILE A 1 131 ? 20.295 -1.115 -18.157 1.00 84.62 131 ILE A O 1
ATOM 1074 N N . LYS A 1 132 ? 19.352 0.845 -17.521 1.00 85.19 132 LYS A N 1
ATOM 1075 C CA . LYS A 1 132 ? 18.400 0.957 -18.623 1.00 85.19 132 LYS A CA 1
ATOM 1076 C C . LYS A 1 132 ? 18.615 2.239 -19.385 1.00 85.19 132 LYS A C 1
ATOM 1078 O O . LYS A 1 132 ? 18.705 3.313 -18.791 1.00 85.19 132 LYS A O 1
ATOM 1083 N N . VAL A 1 133 ? 18.692 2.111 -20.700 1.00 86.94 133 VAL A N 1
ATOM 1084 C CA . VAL A 1 133 ? 18.942 3.215 -21.608 1.00 86.94 133 VAL A CA 1
ATOM 1085 C C . VAL A 1 133 ? 17.744 3.385 -22.526 1.00 86.94 133 VAL A C 1
ATOM 1087 O O . VAL A 1 133 ? 17.513 2.585 -23.429 1.00 86.94 133 VAL A O 1
ATOM 1090 N N . PHE A 1 134 ? 16.994 4.459 -22.309 1.00 86.38 134 PHE A N 1
ATOM 1091 C CA . PHE A 1 134 ? 15.862 4.822 -23.150 1.00 86.38 134 PHE A CA 1
ATOM 1092 C C . PHE A 1 134 ? 16.238 5.966 -24.082 1.00 86.38 134 PHE A C 1
ATOM 1094 O O . PHE A 1 134 ? 16.701 7.010 -23.625 1.00 86.38 134 PHE A O 1
ATOM 1101 N N . CYS A 1 135 ? 15.997 5.817 -25.379 1.00 86.75 135 CYS A N 1
ATOM 1102 C CA . CYS A 1 135 ? 16.120 6.915 -26.329 1.00 86.75 135 CYS A CA 1
ATOM 1103 C C . CYS A 1 135 ? 14.757 7.583 -26.513 1.00 86.75 135 CYS A C 1
ATOM 1105 O O . CYS A 1 135 ? 13.756 6.899 -26.681 1.00 86.75 135 CYS A O 1
ATOM 1107 N N . ARG A 1 136 ? 14.691 8.913 -26.509 1.00 84.25 136 ARG A N 1
ATOM 1108 C CA . ARG A 1 136 ? 13.486 9.654 -26.888 1.00 84.25 136 ARG A CA 1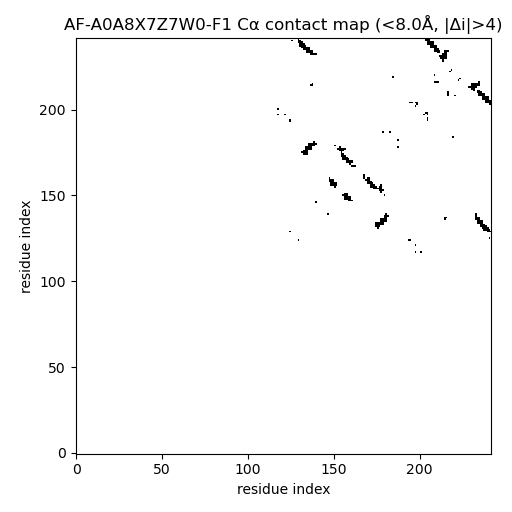
ATOM 1109 C C . ARG A 1 136 ? 13.832 10.689 -27.938 1.00 84.25 136 ARG A C 1
ATOM 1111 O O . ARG A 1 136 ? 14.716 11.522 -27.733 1.00 84.25 136 ARG A O 1
ATOM 1118 N N . VAL A 1 137 ? 13.082 10.669 -29.028 1.00 83.44 137 VAL A N 1
ATOM 1119 C CA . VAL A 1 137 ? 13.186 11.663 -30.090 1.00 83.44 137 VAL A CA 1
ATOM 1120 C C . VAL A 1 137 ? 12.064 12.674 -29.931 1.00 83.44 137 VAL A C 1
ATOM 1122 O O . VAL A 1 137 ? 10.908 12.308 -29.728 1.00 83.44 137 VAL A O 1
ATOM 1125 N N . ARG A 1 138 ? 12.399 13.966 -29.975 1.00 81.31 138 ARG A N 1
ATOM 1126 C CA . ARG A 1 138 ? 11.384 15.025 -29.894 1.00 81.31 138 ARG A CA 1
ATOM 1127 C C . ARG A 1 138 ? 10.681 15.199 -31.251 1.00 81.31 138 ARG A C 1
ATOM 1129 O O . ARG A 1 138 ? 11.343 15.057 -32.279 1.00 81.31 138 ARG A O 1
ATOM 1136 N N . PRO A 1 139 ? 9.397 15.588 -31.279 1.00 80.38 139 PRO A N 1
ATOM 1137 C CA . PRO A 1 139 ? 8.761 16.032 -32.514 1.00 80.38 139 PRO A CA 1
ATOM 1138 C C . PRO A 1 139 ? 9.476 17.244 -33.118 1.00 80.38 139 PRO A C 1
ATOM 1140 O O . PRO A 1 139 ? 9.901 18.151 -32.392 1.00 80.38 139 PRO A O 1
ATOM 1143 N N . LEU A 1 140 ? 9.614 17.226 -34.444 1.00 74.12 140 LEU A N 1
ATOM 1144 C CA . LEU A 1 140 ? 10.163 18.329 -35.233 1.00 74.12 140 LEU A CA 1
ATOM 1145 C C . LEU A 1 140 ? 9.202 19.521 -35.213 1.00 74.12 140 LEU A C 1
ATOM 1147 O O . LEU A 1 140 ? 7.984 19.336 -35.186 1.00 74.12 140 LEU A O 1
ATOM 1151 N N . PHE A 1 141 ? 9.754 20.732 -35.223 1.00 70.06 141 PHE A N 1
ATOM 1152 C CA . PHE A 1 141 ? 8.970 21.950 -35.456 1.00 70.06 141 PHE A CA 1
ATOM 1153 C C . PHE A 1 141 ? 8.944 22.297 -36.952 1.00 70.06 141 PHE A C 1
ATOM 1155 O O . PHE A 1 141 ? 9.798 21.834 -37.704 1.00 70.06 141 PHE A O 1
ATOM 1162 N N . GLU A 1 142 ? 7.976 23.115 -37.379 1.00 68.12 142 GLU A N 1
ATOM 1163 C CA . GLU A 1 142 ? 7.768 23.490 -38.793 1.00 68.12 142 GLU A CA 1
ATOM 1164 C C . GLU A 1 142 ? 8.991 24.174 -39.441 1.00 68.12 142 GLU A C 1
ATOM 1166 O O . GLU A 1 142 ? 9.150 24.109 -40.657 1.00 68.12 142 GLU A O 1
ATOM 1171 N N . ASP A 1 143 ? 9.884 24.753 -38.632 1.00 66.06 143 ASP A N 1
ATOM 1172 C CA . ASP A 1 143 ? 11.092 25.462 -39.076 1.00 66.06 143 ASP A CA 1
ATOM 1173 C C . ASP A 1 143 ? 12.351 24.569 -39.204 1.00 66.06 143 ASP A C 1
ATOM 1175 O O . ASP A 1 143 ? 13.433 25.066 -39.523 1.00 66.06 143 ASP A O 1
ATOM 1179 N N . GLU A 1 144 ? 12.262 23.263 -38.918 1.00 66.31 144 GLU A N 1
ATOM 1180 C CA . GLU A 1 144 ? 13.411 22.341 -38.945 1.00 66.31 144 GLU A CA 1
ATOM 1181 C C . GLU A 1 144 ? 13.477 21.499 -40.237 1.00 66.31 144 GLU A C 1
ATOM 1183 O O . GLU A 1 144 ? 12.468 21.165 -40.856 1.00 66.31 144 GLU A O 1
ATOM 1188 N N . SER A 1 145 ? 14.698 21.133 -40.649 1.00 61.97 145 SER A N 1
ATOM 1189 C CA . SER A 1 145 ? 14.954 20.248 -41.794 1.00 61.97 145 SER A CA 1
ATOM 1190 C C . SER A 1 145 ? 14.324 18.853 -41.608 1.00 61.97 145 SER A C 1
ATOM 1192 O O . SER A 1 145 ? 14.086 18.427 -40.473 1.00 61.97 145 SER A O 1
ATOM 1194 N N . PRO A 1 146 ? 14.049 18.109 -42.704 1.00 63.16 146 PRO A N 1
ATOM 1195 C CA . PRO A 1 146 ? 13.397 16.801 -42.627 1.00 63.16 146 PRO A CA 1
ATOM 1196 C C . PRO A 1 146 ? 14.151 15.825 -41.714 1.00 63.16 146 PRO A C 1
ATOM 1198 O O . PRO A 1 146 ? 15.383 15.825 -41.676 1.00 63.16 146 PRO A O 1
ATOM 1201 N N . SER A 1 147 ? 13.393 14.984 -40.995 1.00 64.69 147 SER A N 1
ATOM 1202 C CA . SER A 1 147 ? 13.932 14.012 -40.035 1.00 64.69 147 SER A CA 1
ATOM 1203 C C . SER A 1 147 ? 15.026 13.160 -40.668 1.00 64.69 147 SER A C 1
ATOM 1205 O O . SER A 1 147 ? 14.783 12.392 -41.594 1.00 64.69 147 SER A O 1
ATOM 1207 N N . VAL A 1 148 ? 16.228 13.258 -40.109 1.00 72.19 148 VAL A N 1
ATOM 1208 C CA . VAL A 1 148 ? 17.398 12.447 -40.479 1.00 72.19 148 VAL A CA 1
ATOM 1209 C C . VAL A 1 148 ? 17.374 11.074 -39.774 1.00 72.19 148 VAL A C 1
ATOM 1211 O O . VAL A 1 148 ? 18.288 10.257 -39.903 1.00 72.19 148 VAL A O 1
ATOM 1214 N N . VAL A 1 149 ? 16.316 10.823 -39.001 1.00 76.69 149 VAL A N 1
ATOM 1215 C CA . VAL A 1 149 ? 16.161 9.683 -38.104 1.00 76.69 149 VAL A CA 1
ATOM 1216 C C . VAL A 1 149 ? 15.013 8.796 -38.577 1.00 76.69 149 VAL A C 1
ATOM 1218 O O . VAL A 1 149 ? 13.887 9.268 -38.750 1.00 76.69 149 VAL A O 1
ATOM 1221 N N . GLU A 1 150 ? 15.309 7.510 -38.741 1.00 80.50 150 GLU A N 1
ATOM 1222 C CA . GLU A 1 150 ? 14.369 6.423 -39.015 1.00 80.50 150 GLU A CA 1
ATOM 1223 C C . GLU A 1 150 ? 14.234 5.535 -37.760 1.00 80.50 150 GLU A C 1
ATOM 1225 O O . GLU A 1 150 ? 15.197 5.361 -37.009 1.00 80.50 150 GLU A O 1
ATOM 1230 N N . PHE A 1 151 ? 13.054 4.943 -37.555 1.00 84.50 151 PHE A N 1
ATOM 1231 C CA . PHE A 1 151 ? 12.755 4.026 -36.445 1.00 84.50 151 PHE A CA 1
ATOM 1232 C C . PHE A 1 151 ? 12.373 2.652 -37.014 1.00 84.50 151 PHE A C 1
ATOM 1234 O O . PHE A 1 151 ? 11.207 2.447 -37.353 1.00 84.50 151 PHE A O 1
ATOM 1241 N N . PRO A 1 152 ? 13.342 1.740 -37.228 1.00 83.44 152 PRO A N 1
ATOM 1242 C CA . PRO A 1 152 ? 13.055 0.402 -37.745 1.00 83.44 152 PRO A CA 1
ATOM 1243 C C . PRO A 1 152 ? 12.226 -0.453 -36.779 1.00 83.44 152 PRO A C 1
ATOM 1245 O O . PRO A 1 152 ? 11.413 -1.257 -37.230 1.00 83.44 152 PRO A O 1
ATOM 1248 N N . ASP A 1 153 ? 12.441 -0.281 -35.474 1.00 86.12 153 ASP A N 1
ATOM 1249 C CA . ASP A 1 153 ? 11.771 -1.004 -34.394 1.00 86.12 153 ASP A CA 1
ATOM 1250 C C . ASP A 1 153 ? 11.746 -0.154 -33.100 1.00 86.12 153 ASP A C 1
ATOM 1252 O O . ASP A 1 153 ? 12.211 0.989 -33.082 1.00 86.12 153 ASP A O 1
ATOM 1256 N N . ASP A 1 154 ? 11.190 -0.712 -32.020 1.00 86.12 154 ASP A N 1
ATOM 1257 C CA . ASP A 1 154 ? 11.045 -0.040 -30.720 1.00 86.12 154 ASP A CA 1
ATOM 1258 C C . ASP A 1 154 ? 12.344 0.007 -29.894 1.00 86.12 154 ASP A C 1
ATOM 1260 O O . ASP A 1 154 ? 12.340 0.565 -28.799 1.00 86.12 154 ASP A O 1
ATOM 1264 N N . CYS A 1 155 ? 13.449 -0.568 -30.371 1.00 87.88 155 CYS A N 1
ATOM 1265 C CA . CYS A 1 155 ? 14.734 -0.653 -29.662 1.00 87.88 155 CYS A CA 1
ATOM 1266 C C . CYS A 1 155 ? 15.890 -0.017 -30.450 1.00 87.88 155 CYS A C 1
ATOM 1268 O O . CYS A 1 155 ? 16.943 0.272 -29.890 1.00 87.88 155 CYS A O 1
ATOM 1270 N N . THR A 1 156 ? 15.695 0.267 -31.730 1.00 88.00 156 THR A N 1
ATOM 1271 C CA . THR A 1 156 ? 16.729 0.642 -32.681 1.00 88.00 156 THR A CA 1
ATOM 1272 C C . THR A 1 156 ? 16.370 1.972 -33.311 1.00 88.00 156 THR A C 1
ATOM 1274 O O . THR A 1 156 ? 15.283 2.178 -33.848 1.00 88.00 156 THR A O 1
ATOM 1277 N N . ILE A 1 157 ? 17.327 2.890 -33.292 1.00 86.50 157 ILE A N 1
ATOM 1278 C CA . ILE A 1 157 ? 17.244 4.170 -33.987 1.00 86.50 157 ILE A CA 1
ATOM 1279 C C . ILE A 1 157 ? 18.306 4.209 -35.076 1.00 86.50 157 ILE A C 1
ATOM 1281 O O . ILE A 1 157 ? 19.479 3.910 -34.848 1.00 86.50 157 ILE A 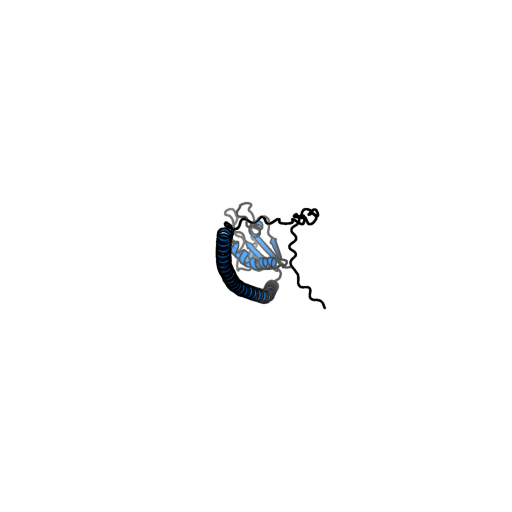O 1
ATOM 1285 N N . ARG A 1 158 ? 17.886 4.594 -36.277 1.00 84.88 158 ARG A N 1
ATOM 1286 C CA . ARG A 1 158 ? 18.739 4.656 -37.458 1.00 84.88 158 ARG A CA 1
ATOM 1287 C C . ARG A 1 158 ? 18.951 6.104 -37.859 1.00 84.88 158 ARG A C 1
ATOM 1289 O O . ARG A 1 158 ? 18.002 6.802 -38.206 1.00 84.88 158 ARG A O 1
ATOM 1296 N N . VAL A 1 159 ? 20.201 6.555 -37.835 1.00 83.50 159 VAL A N 1
ATOM 1297 C CA . VAL A 1 159 ? 20.568 7.939 -38.166 1.00 83.50 159 VAL A CA 1
ATOM 1298 C C . VAL A 1 159 ? 21.297 7.978 -39.506 1.00 83.50 159 VAL A C 1
ATOM 1300 O O . VAL A 1 159 ? 22.274 7.252 -39.718 1.00 83.50 159 VAL A O 1
ATOM 1303 N N . ASN A 1 160 ? 20.827 8.831 -40.417 1.00 78.44 160 ASN A N 1
ATOM 1304 C CA . ASN A 1 160 ? 21.417 9.001 -41.741 1.00 78.44 160 ASN A CA 1
ATOM 1305 C C . ASN A 1 160 ? 22.425 10.165 -41.760 1.00 78.44 160 ASN A C 1
ATOM 1307 O O . ASN A 1 160 ? 22.062 11.326 -41.896 1.00 78.44 160 ASN A O 1
ATOM 1311 N N . THR A 1 161 ? 23.717 9.887 -41.625 1.00 66.50 161 THR A N 1
ATOM 1312 C CA . THR A 1 161 ? 24.745 10.934 -41.725 1.00 66.50 161 THR A CA 1
ATOM 1313 C C . THR A 1 161 ? 24.886 11.357 -43.194 1.00 66.50 161 THR A C 1
ATOM 1315 O O . THR A 1 161 ? 25.601 10.705 -43.946 1.00 66.50 161 THR A O 1
ATOM 1318 N N . GLY A 1 162 ? 24.171 12.410 -43.609 1.00 60.47 162 GLY A N 1
ATOM 1319 C CA . GLY A 1 162 ? 24.018 12.874 -45.000 1.00 60.47 162 GLY A CA 1
ATOM 1320 C C . GLY A 1 162 ? 25.284 13.398 -45.693 1.00 60.47 162 GLY A C 1
ATOM 1321 O O . GLY A 1 162 ? 25.321 14.540 -46.133 1.00 60.47 162 GLY A O 1
ATOM 1322 N N . SER A 1 163 ? 26.328 12.579 -45.792 1.00 55.09 163 SER A N 1
ATOM 1323 C CA . SER A 1 163 ? 27.483 12.829 -46.652 1.00 55.09 163 SER A CA 1
ATOM 1324 C C . SER A 1 163 ? 27.275 12.090 -47.979 1.00 55.09 163 SER A C 1
ATOM 1326 O O . SER A 1 163 ? 27.167 10.863 -48.013 1.00 55.09 163 SER A O 1
ATOM 1328 N N . ASP A 1 164 ? 27.207 12.837 -49.081 1.00 53.91 164 ASP A N 1
ATOM 1329 C CA . ASP A 1 164 ? 27.014 12.342 -50.454 1.00 53.91 164 ASP A CA 1
ATOM 1330 C C . ASP A 1 164 ? 28.289 11.686 -51.018 1.00 53.91 164 ASP A C 1
ATOM 1332 O O . ASP A 1 164 ? 28.831 12.066 -52.055 1.00 53.91 164 ASP A O 1
ATOM 1336 N N . THR A 1 165 ? 28.818 10.689 -50.315 1.00 51.62 165 THR A N 1
ATOM 1337 C CA . THR A 1 165 ? 29.885 9.818 -50.814 1.00 51.62 165 THR A CA 1
ATOM 1338 C C . THR A 1 165 ? 29.435 8.366 -50.703 1.00 51.62 165 THR A C 1
ATOM 1340 O O . THR A 1 165 ? 28.793 7.971 -49.736 1.00 51.62 165 THR A O 1
ATOM 1343 N N . ILE A 1 166 ? 29.752 7.585 -51.739 1.00 56.12 166 ILE A N 1
ATOM 1344 C CA . ILE A 1 166 ? 29.203 6.272 -52.157 1.00 56.12 166 ILE A CA 1
ATOM 1345 C C . ILE A 1 166 ? 29.316 5.135 -51.099 1.00 56.12 166 ILE A C 1
ATOM 1347 O O . ILE A 1 166 ? 28.987 3.983 -51.360 1.00 56.12 166 ILE A O 1
ATOM 1351 N N . SER A 1 167 ? 29.738 5.443 -49.872 1.00 56.62 167 SER A N 1
ATOM 1352 C CA . SER A 1 167 ? 29.993 4.497 -48.786 1.00 56.62 167 SER A CA 1
ATOM 1353 C C . SER A 1 167 ? 29.675 5.098 -47.401 1.00 56.62 167 SER A C 1
ATOM 1355 O O . SER A 1 167 ? 30.500 5.013 -46.492 1.00 56.62 167 SER A O 1
ATOM 1357 N N . ASN A 1 168 ? 28.505 5.713 -47.199 1.00 56.47 168 ASN A N 1
ATOM 1358 C CA . ASN A 1 168 ? 28.068 6.112 -45.852 1.00 56.47 168 ASN A CA 1
ATOM 1359 C C . ASN A 1 168 ? 27.012 5.143 -45.305 1.00 56.47 168 ASN A C 1
ATOM 1361 O O . ASN A 1 168 ? 25.864 5.169 -45.752 1.00 56.47 168 ASN A O 1
ATOM 1365 N N . PRO A 1 169 ? 27.375 4.258 -44.358 1.00 63.75 169 PRO A N 1
ATOM 1366 C CA . PRO A 1 169 ? 26.415 3.353 -43.756 1.00 63.75 169 PRO A CA 1
ATOM 1367 C C . PRO A 1 169 ? 25.479 4.144 -42.838 1.00 63.75 169 PRO A C 1
ATOM 1369 O O . PRO A 1 169 ? 25.926 4.853 -41.934 1.00 63.75 169 PRO A O 1
ATOM 1372 N N . LYS A 1 170 ? 24.168 3.993 -43.058 1.00 73.06 170 LYS A N 1
ATOM 1373 C CA . LYS A 1 170 ? 23.139 4.264 -42.045 1.00 73.06 170 LYS A CA 1
ATOM 1374 C C . LYS A 1 170 ? 23.618 3.668 -40.718 1.00 73.06 170 LYS A C 1
ATOM 1376 O O . LYS A 1 170 ? 23.983 2.492 -40.687 1.00 73.06 170 LYS A O 1
ATOM 1381 N N . LYS A 1 171 ? 23.692 4.480 -39.660 1.00 81.12 171 LYS A N 1
ATOM 1382 C CA . LYS A 1 171 ? 24.184 4.007 -38.365 1.00 81.12 171 LYS A CA 1
ATOM 1383 C C . LYS A 1 171 ? 23.004 3.654 -37.478 1.00 81.12 171 LYS A C 1
ATOM 1385 O O . LYS A 1 171 ? 22.226 4.533 -37.108 1.00 81.12 171 LYS A O 1
ATOM 1390 N N . ASP A 1 172 ? 22.920 2.373 -37.157 1.00 85.19 172 ASP A N 1
ATOM 1391 C CA . ASP A 1 172 ? 21.916 1.826 -36.258 1.00 85.19 172 ASP A CA 1
ATOM 1392 C C . ASP A 1 172 ? 22.478 1.842 -34.832 1.00 85.19 172 ASP A C 1
ATOM 1394 O O . ASP A 1 172 ? 23.633 1.476 -34.592 1.00 85.19 172 ASP A O 1
ATOM 1398 N N . PHE A 1 173 ? 21.672 2.328 -33.896 1.00 84.50 173 PHE A N 1
ATOM 1399 C CA . PHE A 1 173 ? 21.975 2.350 -32.472 1.00 84.50 173 PHE A CA 1
ATOM 1400 C C . PHE A 1 173 ? 20.871 1.608 -31.729 1.00 84.50 173 PHE A C 1
ATOM 1402 O O . PHE A 1 173 ? 19.698 1.942 -31.887 1.00 84.50 173 PHE A O 1
ATOM 1409 N N . GLU A 1 174 ? 21.261 0.631 -30.920 1.00 88.81 174 GLU A N 1
ATOM 1410 C CA . GLU A 1 174 ? 20.352 -0.189 -30.123 1.00 88.81 174 GLU A CA 1
ATOM 1411 C C . GLU A 1 174 ? 20.281 0.335 -28.680 1.00 88.81 174 GLU A C 1
ATOM 1413 O O . GLU A 1 174 ? 21.292 0.712 -28.080 1.00 88.81 174 GLU A O 1
ATOM 1418 N N . PHE A 1 175 ? 19.068 0.375 -28.143 1.00 88.81 175 PHE A N 1
ATOM 1419 C CA . PHE A 1 175 ? 18.685 0.871 -26.826 1.00 88.81 175 PHE A CA 1
ATOM 1420 C C . PHE A 1 175 ? 17.662 -0.086 -26.199 1.00 88.81 175 PHE A C 1
ATOM 1422 O O . PHE A 1 175 ? 17.057 -0.895 -26.895 1.00 88.81 175 PHE A O 1
ATOM 1429 N N . ASP A 1 176 ? 17.411 0.025 -24.890 1.00 88.56 176 ASP A N 1
ATOM 1430 C CA . ASP A 1 176 ? 16.377 -0.792 -24.235 1.00 88.56 176 ASP A CA 1
ATOM 1431 C C . ASP A 1 176 ? 14.966 -0.448 -24.732 1.00 88.56 176 ASP A C 1
ATOM 1433 O O . ASP A 1 176 ? 14.096 -1.316 -24.774 1.00 88.56 176 ASP A O 1
ATOM 1437 N N . ARG A 1 177 ? 14.733 0.827 -25.071 1.00 88.69 177 ARG A N 1
ATOM 1438 C CA . ARG A 1 177 ? 13.529 1.290 -25.771 1.00 88.69 177 ARG A CA 1
ATOM 1439 C C . ARG A 1 177 ? 13.779 2.630 -26.455 1.00 88.69 177 ARG A C 1
ATOM 1441 O O . ARG A 1 177 ? 14.493 3.483 -25.920 1.00 88.69 177 ARG A O 1
ATOM 1448 N N . VAL A 1 178 ? 13.146 2.840 -27.599 1.00 88.75 178 VAL A N 1
ATOM 1449 C CA . VAL A 1 178 ? 13.187 4.053 -28.409 1.00 88.75 178 VAL A CA 1
ATOM 1450 C C . VAL A 1 178 ? 11.776 4.622 -28.517 1.00 88.75 178 VAL A C 1
ATOM 1452 O O . VAL A 1 178 ? 10.855 3.996 -29.027 1.00 88.75 178 VAL A O 1
ATOM 1455 N N . TYR A 1 179 ? 11.612 5.850 -28.044 1.00 85.56 179 TYR A N 1
ATOM 1456 C CA . TYR A 1 179 ? 10.373 6.605 -28.094 1.00 85.56 179 TYR A CA 1
ATOM 1457 C C . TYR A 1 179 ? 10.400 7.567 -29.275 1.00 85.56 179 TYR A C 1
ATOM 1459 O O . TYR A 1 179 ? 11.195 8.514 -29.306 1.00 85.56 179 TYR A O 1
ATOM 1467 N N . GLY A 1 180 ? 9.507 7.336 -30.234 1.00 83.88 180 GLY A N 1
ATOM 1468 C CA . GLY A 1 180 ? 9.322 8.220 -31.376 1.00 83.88 180 GLY A CA 1
ATOM 1469 C C . GLY A 1 180 ? 8.740 9.595 -31.000 1.00 83.88 180 GLY A C 1
ATOM 1470 O O . GLY A 1 180 ? 8.253 9.800 -29.885 1.00 83.88 180 GLY A O 1
ATOM 1471 N N . PRO A 1 181 ? 8.714 10.538 -31.958 1.00 80.75 181 PRO A N 1
ATOM 1472 C CA . PRO A 1 181 ? 8.257 11.916 -31.743 1.00 80.75 181 PRO A CA 1
ATOM 1473 C C . PRO A 1 181 ? 6.790 12.039 -31.318 1.00 80.75 181 PRO A C 1
ATOM 1475 O O . PRO A 1 181 ? 6.400 13.046 -30.731 1.00 80.75 181 PRO A O 1
ATOM 1478 N N . HIS A 1 182 ? 5.973 11.027 -31.605 1.00 81.88 182 HIS A N 1
ATOM 1479 C CA . HIS A 1 182 ? 4.547 11.013 -31.281 1.00 81.88 182 HIS A CA 1
ATOM 1480 C C . HIS A 1 182 ? 4.247 10.427 -29.895 1.00 81.88 182 HIS A C 1
ATOM 1482 O O . HIS A 1 182 ? 3.098 10.465 -29.457 1.00 81.88 182 HIS A O 1
ATOM 1488 N N . VAL A 1 183 ? 5.259 9.903 -29.194 1.00 80.06 183 VAL A N 1
ATOM 1489 C CA . VAL A 1 183 ? 5.067 9.262 -27.893 1.00 80.06 183 VAL A CA 1
ATOM 1490 C C . VAL A 1 183 ? 4.980 10.302 -26.772 1.00 80.06 183 VAL A C 1
ATOM 1492 O O . VAL A 1 183 ? 5.866 11.144 -26.567 1.00 80.06 183 VAL A O 1
ATOM 1495 N N . GLY A 1 184 ? 3.876 10.235 -26.027 1.00 77.69 184 GLY A N 1
ATOM 1496 C CA . GLY A 1 184 ? 3.581 11.127 -24.912 1.00 77.69 184 GLY A CA 1
ATOM 1497 C C . GLY A 1 184 ? 4.379 10.815 -23.641 1.00 77.69 184 GLY A C 1
ATOM 1498 O O . GLY A 1 184 ? 4.936 9.734 -23.463 1.00 77.69 184 GLY A O 1
ATOM 1499 N N . GLN A 1 185 ? 4.379 11.767 -22.703 1.00 73.50 185 GLN A N 1
ATOM 1500 C CA . GLN A 1 185 ? 5.045 11.611 -21.399 1.00 73.50 185 GLN A CA 1
ATOM 1501 C C . GLN A 1 185 ? 4.481 10.465 -20.556 1.00 73.50 185 GLN A C 1
ATOM 1503 O O . GLN A 1 185 ? 5.230 9.836 -19.817 1.00 73.50 185 GLN A O 1
ATOM 1508 N N . ALA A 1 186 ? 3.180 10.193 -20.660 1.00 78.06 186 ALA A N 1
ATOM 1509 C CA . ALA A 1 186 ? 2.535 9.139 -19.883 1.00 78.06 186 ALA A CA 1
ATOM 1510 C C . ALA A 1 186 ? 3.081 7.745 -20.232 1.00 78.06 186 ALA A C 1
ATOM 1512 O O . ALA A 1 186 ? 3.292 6.920 -19.345 1.00 78.06 186 ALA A O 1
ATOM 1513 N N . GLU A 1 187 ? 3.356 7.497 -21.513 1.00 80.88 187 GLU A N 1
ATOM 1514 C CA . GLU A 1 187 ? 3.870 6.207 -21.967 1.00 80.88 187 GLU A CA 1
ATOM 1515 C C . GLU A 1 187 ? 5.318 5.999 -21.514 1.00 80.88 187 GLU A C 1
ATOM 1517 O O . GLU A 1 187 ? 5.636 4.956 -20.953 1.00 80.88 187 GLU A O 1
ATOM 1522 N N . LEU A 1 188 ? 6.163 7.029 -21.637 1.00 80.31 188 LEU A N 1
ATOM 1523 C CA . LEU A 1 188 ? 7.518 6.998 -21.084 1.00 80.31 188 LEU A CA 1
ATOM 1524 C C . LEU A 1 188 ? 7.497 6.793 -19.564 1.00 80.31 188 LEU A C 1
ATOM 1526 O O . LEU A 1 188 ? 8.269 6.001 -19.031 1.00 80.31 188 LEU A O 1
ATOM 1530 N N . PHE A 1 189 ? 6.601 7.484 -18.854 1.00 80.06 189 PHE A N 1
ATOM 1531 C CA . PHE A 1 189 ? 6.477 7.334 -17.406 1.00 80.06 189 PHE A CA 1
ATOM 1532 C C . PHE A 1 189 ? 6.039 5.926 -16.999 1.00 80.06 189 PHE A C 1
ATOM 1534 O O . PHE A 1 189 ? 6.486 5.449 -15.965 1.00 80.06 189 PHE A O 1
ATOM 1541 N N . THR A 1 190 ? 5.230 5.236 -17.806 1.00 83.38 190 THR A N 1
ATOM 1542 C CA . THR A 1 190 ? 4.790 3.859 -17.515 1.00 83.38 190 THR A CA 1
ATOM 1543 C C . THR A 1 190 ? 5.980 2.905 -17.376 1.00 83.38 190 THR A C 1
ATOM 1545 O O . THR A 1 190 ? 5.999 2.073 -16.470 1.00 83.38 190 THR A O 1
ATOM 1548 N N . ASP A 1 191 ? 7.015 3.084 -18.196 1.00 82.75 191 ASP A N 1
ATOM 1549 C CA . ASP A 1 191 ? 8.226 2.260 -18.136 1.00 82.75 191 ASP A CA 1
ATOM 1550 C C . ASP A 1 191 ? 9.182 2.679 -17.014 1.00 82.75 191 ASP A C 1
ATOM 1552 O O . ASP A 1 191 ? 9.927 1.852 -16.487 1.00 82.75 191 ASP A O 1
ATOM 1556 N N . VAL A 1 192 ? 9.160 3.955 -16.620 1.00 81.44 192 VAL A N 1
ATOM 1557 C CA . VAL A 1 192 ? 10.006 4.501 -15.545 1.00 81.44 192 VAL A CA 1
ATOM 1558 C C . VAL A 1 192 ? 9.368 4.319 -14.158 1.00 81.44 192 VAL A C 1
ATOM 1560 O O . VAL A 1 192 ? 10.070 4.242 -13.149 1.00 81.44 192 VAL A O 1
ATOM 1563 N N . GLN A 1 193 ? 8.042 4.191 -14.086 1.00 81.88 193 GLN A N 1
ATOM 1564 C CA . GLN A 1 193 ? 7.261 4.061 -12.855 1.00 81.88 193 GLN A CA 1
ATOM 1565 C C . GLN A 1 193 ? 7.766 2.952 -11.912 1.00 81.88 193 GLN A C 1
ATOM 1567 O O . GLN A 1 193 ? 7.852 3.221 -10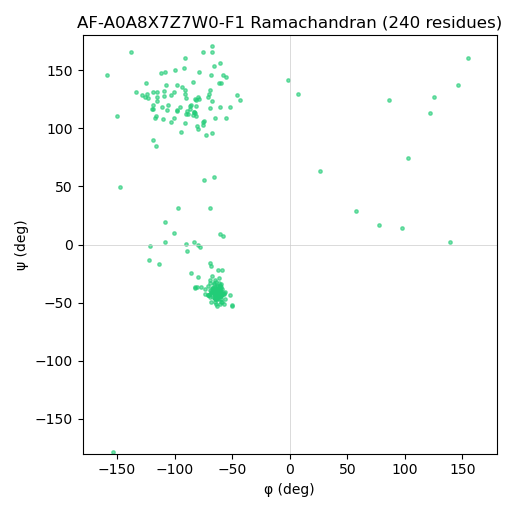.710 1.00 81.88 193 GLN A O 1
ATOM 1572 N N . PRO A 1 194 ? 8.135 1.741 -12.383 1.00 84.81 194 PRO A N 1
ATOM 1573 C CA . PRO A 1 194 ? 8.651 0.689 -11.508 1.00 84.81 194 PRO A CA 1
ATOM 1574 C C . PRO A 1 194 ? 9.922 1.103 -10.759 1.00 84.81 194 PRO A C 1
ATOM 1576 O O . PRO A 1 194 ? 10.089 0.770 -9.588 1.00 84.81 194 PRO A O 1
ATOM 1579 N N . TYR A 1 195 ? 10.787 1.880 -11.414 1.00 82.56 195 TYR A N 1
ATOM 1580 C CA . TYR A 1 195 ? 11.998 2.423 -10.812 1.00 82.56 195 TYR A CA 1
ATOM 1581 C C . TYR A 1 195 ? 11.618 3.460 -9.749 1.00 82.56 195 TYR A C 1
ATOM 1583 O O . TYR A 1 195 ? 12.013 3.331 -8.600 1.00 82.56 195 TYR A O 1
ATOM 1591 N N . VAL A 1 196 ? 10.740 4.418 -10.054 1.00 80.75 196 VAL A N 1
ATOM 1592 C CA . VAL A 1 196 ? 10.276 5.408 -9.056 1.00 80.75 196 VAL A CA 1
ATOM 1593 C C . VAL A 1 196 ? 9.658 4.738 -7.824 1.00 80.75 196 VAL A C 1
ATOM 1595 O O . VAL A 1 196 ? 9.931 5.148 -6.697 1.00 80.75 196 VAL A O 1
ATOM 1598 N N . GLN A 1 197 ? 8.864 3.683 -8.018 1.00 82.44 197 GLN A N 1
ATOM 1599 C CA . GLN A 1 197 ? 8.284 2.923 -6.914 1.00 82.44 197 GLN A CA 1
ATOM 1600 C C . GLN A 1 197 ? 9.361 2.311 -6.013 1.00 82.44 197 GLN A C 1
ATOM 1602 O O . GLN A 1 197 ? 9.234 2.357 -4.793 1.00 82.44 197 GLN A O 1
ATOM 1607 N N . SER A 1 198 ? 10.436 1.785 -6.593 1.00 84.31 198 SER A N 1
ATOM 1608 C CA . SER A 1 198 ? 11.519 1.232 -5.794 1.00 84.31 198 SER A CA 1
ATOM 1609 C C . SER A 1 198 ? 12.319 2.302 -5.025 1.00 84.31 198 SER A C 1
ATOM 1611 O O . SER A 1 198 ? 12.701 2.075 -3.874 1.00 84.31 198 SER A O 1
ATOM 1613 N N . ALA A 1 199 ? 12.471 3.511 -5.577 1.00 79.56 199 ALA A N 1
ATOM 1614 C CA . ALA A 1 199 ? 13.044 4.633 -4.826 1.00 79.56 199 ALA A CA 1
ATOM 1615 C C . ALA A 1 199 ? 12.209 4.963 -3.576 1.00 79.56 199 ALA A C 1
ATOM 1617 O O . ALA A 1 199 ? 12.760 5.205 -2.503 1.00 79.56 199 ALA A O 1
ATOM 1618 N N . LEU A 1 200 ? 10.876 4.912 -3.689 1.00 80.62 200 LEU A N 1
ATOM 1619 C CA . LEU A 1 200 ? 9.966 5.088 -2.548 1.00 80.62 200 LEU A CA 1
ATOM 1620 C C . LEU A 1 200 ? 10.052 3.937 -1.535 1.00 80.62 200 LEU A C 1
ATOM 1622 O O . LEU A 1 200 ? 9.791 4.142 -0.351 1.00 80.62 200 LEU A O 1
ATOM 1626 N N . ASP A 1 201 ? 10.439 2.741 -1.982 1.00 83.25 201 ASP A N 1
ATOM 1627 C CA . ASP A 1 201 ? 10.692 1.583 -1.123 1.00 83.25 201 ASP A CA 1
ATOM 1628 C C . ASP A 1 201 ? 12.069 1.625 -0.429 1.00 83.25 201 ASP A C 1
ATOM 1630 O O . ASP A 1 201 ? 12.364 0.740 0.376 1.00 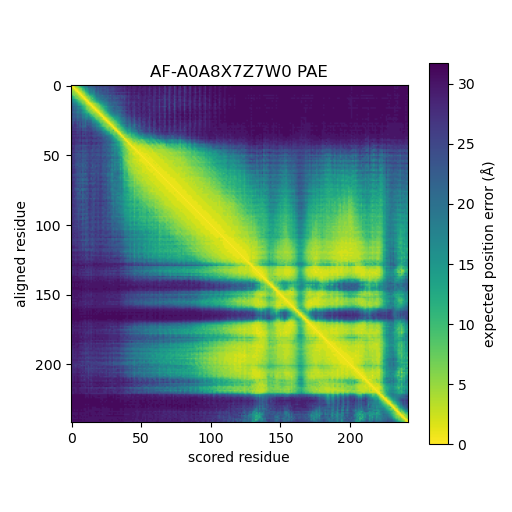83.25 201 ASP A O 1
ATOM 1634 N N . GLY A 1 202 ? 12.876 2.666 -0.675 1.00 79.56 202 GLY A N 1
ATOM 1635 C CA . GLY A 1 202 ? 14.152 2.913 0.003 1.00 79.56 202 GLY A CA 1
ATOM 1636 C C . GLY A 1 202 ? 15.393 2.445 -0.760 1.00 79.56 202 GLY A C 1
ATOM 1637 O O . GLY A 1 202 ? 16.466 2.360 -0.166 1.00 79.56 202 GLY A O 1
ATOM 1638 N N . TYR A 1 203 ? 15.267 2.138 -2.052 1.00 80.12 203 TYR A N 1
ATOM 1639 C CA . TYR A 1 203 ? 16.398 1.774 -2.908 1.00 80.12 203 TYR A CA 1
ATOM 1640 C C . TYR A 1 203 ? 16.993 2.999 -3.609 1.00 80.12 203 TYR A C 1
ATOM 1642 O O . TYR A 1 203 ? 16.306 3.981 -3.890 1.00 80.12 203 TYR A O 1
ATOM 1650 N N . ASN A 1 204 ? 18.288 2.934 -3.918 1.00 80.94 204 ASN A N 1
ATOM 1651 C CA . ASN A 1 204 ? 18.995 4.030 -4.571 1.00 80.94 204 ASN A CA 1
ATOM 1652 C C . ASN A 1 204 ? 18.842 3.941 -6.085 1.00 80.94 204 ASN A C 1
ATOM 1654 O O . ASN A 1 204 ? 19.262 2.974 -6.717 1.00 80.94 204 ASN A O 1
ATOM 1658 N N . ILE A 1 205 ? 18.263 4.980 -6.678 1.00 77.94 205 ILE A N 1
ATOM 1659 C CA . ILE A 1 205 ? 18.001 5.027 -8.114 1.00 77.94 205 ILE A CA 1
ATOM 1660 C C . ILE A 1 205 ? 18.444 6.376 -8.633 1.00 77.94 205 ILE A C 1
ATOM 1662 O O . ILE A 1 205 ? 18.103 7.416 -8.069 1.00 77.94 205 ILE A O 1
ATOM 1666 N N . SER A 1 206 ? 19.202 6.351 -9.724 1.00 77.50 206 SER A N 1
ATOM 1667 C CA . SER A 1 206 ? 19.657 7.552 -10.406 1.00 77.50 206 SER A CA 1
ATOM 1668 C C . SER A 1 206 ? 19.054 7.606 -11.799 1.00 77.50 206 SER A C 1
ATOM 1670 O O . SER A 1 206 ? 19.232 6.693 -12.602 1.00 77.50 206 SER A O 1
ATOM 1672 N N . ILE A 1 207 ? 18.344 8.693 -12.089 1.00 78.69 207 ILE A N 1
ATOM 1673 C CA . ILE A 1 207 ? 17.803 8.971 -13.419 1.00 78.69 207 ILE A CA 1
ATOM 1674 C C . ILE A 1 207 ? 18.640 10.088 -14.028 1.00 78.69 207 ILE A C 1
ATOM 1676 O O . ILE A 1 207 ? 18.651 11.215 -13.528 1.00 78.69 207 ILE A O 1
ATOM 1680 N N . PHE A 1 208 ? 19.332 9.774 -15.117 1.00 79.69 208 PHE A N 1
ATOM 1681 C CA . PHE A 1 208 ? 20.129 10.728 -15.869 1.00 79.69 208 PHE A CA 1
ATOM 1682 C C . PHE A 1 208 ? 19.457 11.076 -17.188 1.00 79.69 208 PHE A C 1
ATOM 1684 O O . PHE A 1 208 ? 18.980 10.222 -17.930 1.00 79.69 208 PHE A O 1
ATOM 1691 N N . ALA A 1 209 ? 19.490 12.363 -17.496 1.00 79.06 209 ALA A N 1
ATOM 1692 C CA . ALA A 1 209 ? 19.001 12.941 -18.730 1.00 79.06 209 ALA A CA 1
ATOM 1693 C C . ALA A 1 209 ? 20.195 13.420 -19.561 1.00 79.06 209 ALA A C 1
ATOM 1695 O O . ALA A 1 209 ? 20.808 14.435 -19.226 1.00 79.06 209 ALA A O 1
ATOM 1696 N N . TYR A 1 210 ? 20.517 12.723 -20.650 1.00 81.88 210 TYR A N 1
ATOM 1697 C CA . TYR A 1 210 ? 21.601 13.087 -21.560 1.00 81.88 210 TYR A CA 1
ATOM 1698 C C . TYR A 1 210 ? 21.070 13.534 -22.924 1.00 81.88 210 TYR A C 1
ATOM 1700 O O . TYR A 1 210 ? 20.029 13.085 -23.394 1.00 81.88 210 TYR A O 1
ATOM 1708 N N . GLY A 1 211 ? 21.785 14.461 -23.554 1.00 75.06 211 GLY A N 1
ATOM 1709 C CA . GLY A 1 211 ? 21.453 15.012 -24.863 1.00 75.06 211 GLY A CA 1
ATOM 1710 C C . GLY A 1 211 ? 22.044 16.406 -25.030 1.00 75.06 211 GLY A C 1
ATOM 1711 O O . GLY A 1 211 ? 22.353 17.084 -24.046 1.00 75.06 211 GLY A O 1
ATOM 1712 N N . GLN A 1 212 ? 22.172 16.881 -26.263 1.00 75.94 212 GLN A N 1
ATOM 1713 C CA . GLN A 1 212 ? 22.663 18.237 -26.530 1.00 75.94 212 GLN A CA 1
ATOM 1714 C C . GLN A 1 212 ? 21.686 19.320 -26.058 1.00 75.94 212 GLN A C 1
ATOM 1716 O O . GLN A 1 212 ? 20.540 19.003 -25.720 1.00 75.94 212 GLN A O 1
ATOM 1721 N N . THR A 1 213 ? 22.114 20.586 -25.971 1.00 73.56 213 THR A N 1
ATOM 1722 C CA . THR A 1 213 ? 21.224 21.712 -25.621 1.00 73.56 213 THR A CA 1
ATOM 1723 C C . THR A 1 213 ? 19.943 21.586 -26.424 1.00 73.56 213 THR A C 1
ATOM 1725 O O . THR A 1 213 ? 20.058 21.327 -27.609 1.00 73.56 213 THR A O 1
ATOM 1728 N N . HIS A 1 214 ? 18.819 21.648 -25.696 1.00 66.56 214 HIS A N 1
ATOM 1729 C CA . HIS A 1 214 ? 17.405 21.574 -26.077 1.00 66.56 214 HIS A CA 1
ATOM 1730 C C . HIS A 1 214 ? 16.835 20.351 -26.847 1.00 66.56 214 HIS A C 1
ATOM 1732 O O . HIS A 1 214 ? 15.746 20.379 -27.429 1.00 66.56 214 HIS A O 1
ATOM 1738 N N . SER A 1 215 ? 17.464 19.205 -26.629 1.00 69.44 215 SER A N 1
ATOM 1739 C CA . SER A 1 215 ? 16.921 17.843 -26.837 1.00 69.44 215 SER A CA 1
ATOM 1740 C C . SER A 1 215 ? 15.689 17.453 -26.045 1.00 69.44 215 SER A C 1
ATOM 1742 O O . SER A 1 215 ? 15.281 16.298 -26.065 1.00 69.44 215 SER A O 1
ATOM 1744 N N . GLY A 1 216 ? 15.062 18.396 -25.350 1.00 70.50 216 GLY A N 1
ATOM 1745 C CA . GLY A 1 216 ? 13.906 18.093 -24.520 1.00 70.50 216 GLY A CA 1
ATOM 1746 C C . GLY A 1 216 ? 14.260 17.435 -23.185 1.00 70.50 216 GLY A C 1
ATOM 1747 O O . GLY A 1 216 ? 13.358 16.933 -22.529 1.00 70.50 216 GLY A O 1
ATOM 1748 N N . LYS A 1 217 ? 15.523 17.485 -22.722 1.00 74.38 217 LYS A N 1
ATOM 1749 C CA . LYS A 1 217 ? 15.914 17.006 -21.375 1.00 74.38 217 LYS A CA 1
ATOM 1750 C C . LYS A 1 217 ? 15.024 17.569 -20.262 1.00 74.38 217 LYS A C 1
ATOM 1752 O O . LYS A 1 217 ? 14.453 16.812 -19.485 1.00 74.38 217 LYS A O 1
ATOM 1757 N N . THR A 1 218 ? 14.873 18.894 -20.220 1.00 73.12 218 THR A N 1
ATOM 1758 C CA . THR A 1 218 ? 14.044 19.591 -19.222 1.00 73.12 218 THR A CA 1
ATOM 1759 C C . THR A 1 218 ? 12.568 19.227 -19.362 1.00 73.12 218 THR A C 1
ATOM 1761 O O . THR A 1 218 ? 11.889 19.019 -18.362 1.00 73.12 218 THR A O 1
ATOM 1764 N N . HIS A 1 219 ? 12.085 19.086 -20.600 1.00 69.50 219 HIS A N 1
ATOM 1765 C CA . HIS A 1 219 ? 10.713 18.671 -20.881 1.00 69.50 219 HIS A CA 1
ATOM 1766 C C . HIS A 1 219 ? 10.435 17.248 -20.372 1.00 69.50 219 HIS A C 1
ATOM 1768 O O . HIS A 1 219 ? 9.388 17.018 -19.776 1.00 69.50 219 HIS A O 1
ATOM 1774 N N . THR A 1 220 ? 11.382 16.318 -20.554 1.00 70.94 220 THR A N 1
ATOM 1775 C CA . THR A 1 220 ? 11.254 14.933 -20.084 1.00 70.94 220 THR A CA 1
ATOM 1776 C C . THR A 1 220 ? 11.321 14.827 -18.559 1.00 70.94 220 THR A C 1
ATOM 1778 O O . THR A 1 220 ? 10.511 14.108 -17.987 1.00 70.94 220 THR A O 1
ATOM 1781 N N . MET A 1 221 ? 12.251 15.538 -17.909 1.00 70.81 221 MET A N 1
ATOM 1782 C CA . MET A 1 221 ? 12.503 15.409 -16.465 1.00 70.81 221 MET A CA 1
ATOM 1783 C C . MET A 1 221 ? 11.553 16.219 -15.579 1.00 70.81 221 MET A C 1
ATOM 1785 O O . MET A 1 221 ? 11.238 15.781 -14.479 1.00 70.81 221 MET A O 1
ATOM 1789 N N . VAL A 1 222 ? 11.149 17.419 -16.007 1.00 65.69 222 VAL A N 1
ATOM 1790 C CA . VAL A 1 222 ? 10.513 18.396 -15.103 1.00 65.69 222 VAL A CA 1
ATOM 1791 C C . VAL A 1 222 ? 9.048 18.662 -15.456 1.00 65.69 222 VAL A C 1
ATOM 1793 O O . VAL A 1 222 ? 8.337 19.179 -14.607 1.00 65.69 222 VAL A O 1
ATOM 1796 N N . SER A 1 223 ? 8.578 18.304 -16.663 1.00 58.09 223 SER A N 1
ATOM 1797 C CA . SER A 1 223 ? 7.191 18.497 -17.143 1.00 58.09 223 SER A CA 1
ATOM 1798 C C . SER A 1 223 ? 6.444 19.669 -16.474 1.00 58.09 223 SER A C 1
ATOM 1800 O O . SER A 1 223 ? 5.439 19.485 -15.793 1.00 58.09 223 SER A O 1
ATOM 1802 N N . LEU A 1 224 ? 6.941 20.896 -16.673 1.00 45.44 224 LEU A N 1
ATOM 1803 C CA . LEU A 1 224 ? 6.209 22.112 -16.320 1.00 45.44 224 LEU A CA 1
ATOM 1804 C C . LEU A 1 224 ? 5.181 22.402 -17.412 1.00 45.44 224 LEU A C 1
ATOM 1806 O O . LEU A 1 224 ? 5.522 22.548 -18.584 1.00 45.44 224 LEU A O 1
ATOM 1810 N N . SER A 1 225 ? 3.928 22.570 -17.009 1.00 43.81 225 SER A N 1
ATOM 1811 C CA . SER A 1 225 ? 2.829 23.094 -17.823 1.00 43.81 225 SER A CA 1
ATOM 1812 C C . SER A 1 225 ? 2.977 24.590 -18.161 1.00 43.81 225 SER A C 1
ATOM 1814 O O . SER A 1 225 ? 1.975 25.286 -18.279 1.00 43.81 225 SER A O 1
ATOM 1816 N N . LEU A 1 226 ? 4.203 25.105 -18.298 1.00 35.00 226 LEU A N 1
ATOM 1817 C CA . LEU A 1 226 ? 4.505 26.474 -18.716 1.00 35.00 226 LEU A CA 1
ATOM 1818 C C . LEU A 1 226 ? 5.846 26.515 -19.468 1.00 35.00 226 LEU A C 1
ATOM 1820 O O . LEU A 1 226 ? 6.912 26.296 -18.902 1.00 35.00 226 LEU A O 1
ATOM 1824 N N . SER A 1 227 ? 5.712 26.768 -20.768 1.00 44.84 227 SER A N 1
ATOM 1825 C CA . SER A 1 227 ? 6.623 27.379 -21.741 1.00 44.84 227 SER A CA 1
ATOM 1826 C C . SER A 1 227 ? 8.071 27.691 -21.325 1.00 44.84 227 SER A C 1
ATOM 1828 O O . SER A 1 227 ? 8.302 28.471 -20.406 1.00 44.84 227 SER A O 1
ATOM 1830 N N . LEU A 1 228 ? 9.026 27.238 -22.158 1.00 32.78 228 LEU A N 1
ATOM 1831 C CA . LEU A 1 228 ? 9.900 28.061 -23.034 1.00 32.78 228 LEU A CA 1
ATOM 1832 C C . LEU A 1 228 ? 11.329 27.458 -23.189 1.00 32.78 228 LEU A C 1
ATOM 1834 O O . LEU A 1 228 ? 11.949 27.051 -22.210 1.00 32.78 228 LEU A O 1
ATOM 1838 N N . TYR A 1 229 ? 11.837 27.478 -24.438 1.00 29.33 229 TYR A N 1
ATOM 1839 C CA . TYR A 1 229 ? 13.234 27.292 -24.924 1.00 29.33 229 TYR A CA 1
ATOM 1840 C C . TYR A 1 229 ? 13.711 25.950 -25.571 1.00 29.33 229 TYR A C 1
ATOM 1842 O O . TYR A 1 229 ? 14.479 25.176 -25.000 1.00 29.33 229 TYR A O 1
ATOM 1850 N N . ILE A 1 230 ? 13.238 25.780 -26.822 1.00 32.34 230 ILE A N 1
ATOM 1851 C CA . ILE A 1 230 ? 13.733 25.269 -28.148 1.00 32.34 230 ILE A CA 1
ATOM 1852 C C . ILE A 1 230 ? 15.176 24.773 -28.366 1.00 32.34 230 ILE A C 1
ATOM 1854 O O . ILE A 1 230 ? 16.036 25.539 -27.980 1.00 32.34 230 ILE A O 1
ATOM 1858 N N . TYR A 1 231 ? 15.351 23.683 -29.182 1.00 28.61 231 TYR A N 1
ATOM 1859 C CA . TYR A 1 231 ? 16.486 23.194 -30.067 1.00 28.61 231 TYR A CA 1
ATOM 1860 C C . TYR A 1 231 ? 17.177 21.788 -29.885 1.00 28.61 231 TYR A C 1
ATOM 1862 O O . TYR A 1 231 ? 18.003 21.621 -29.021 1.00 28.61 231 TYR A O 1
ATOM 1870 N N . ILE A 1 232 ? 17.016 20.853 -30.850 1.00 28.39 232 ILE A N 1
ATOM 1871 C CA . ILE A 1 232 ? 17.861 19.662 -31.244 1.00 28.39 232 ILE A CA 1
ATOM 1872 C C . ILE A 1 232 ? 17.691 18.280 -30.539 1.00 28.39 232 ILE A C 1
ATOM 1874 O O . ILE A 1 232 ? 17.973 18.191 -29.360 1.00 28.39 232 ILE A O 1
ATOM 1878 N N . PRO A 1 233 ? 17.425 17.139 -31.235 1.00 35.19 233 PRO A N 1
ATOM 1879 C CA . PRO A 1 233 ? 16.288 16.252 -30.942 1.00 35.19 233 PRO A CA 1
ATOM 1880 C C . PRO A 1 233 ? 16.569 14.873 -30.302 1.00 35.19 233 PRO A C 1
ATOM 1882 O O . PRO A 1 233 ? 15.699 14.009 -30.388 1.00 35.19 233 PRO A O 1
ATOM 1885 N N . ILE A 1 234 ? 17.721 14.625 -29.667 1.00 33.16 234 ILE A N 1
ATOM 1886 C CA . ILE A 1 234 ? 18.041 13.279 -29.139 1.00 33.16 234 ILE A CA 1
ATOM 1887 C C . ILE A 1 234 ? 18.234 13.307 -27.624 1.00 33.16 234 ILE A C 1
ATOM 1889 O O . ILE A 1 234 ? 19.161 13.945 -27.117 1.00 33.16 234 ILE A O 1
ATOM 1893 N N . PHE A 1 235 ? 17.357 12.594 -26.920 1.00 42.66 235 PHE A N 1
ATOM 1894 C CA . PHE A 1 235 ? 17.415 12.367 -25.483 1.00 42.66 235 PHE A CA 1
ATOM 1895 C C . PHE A 1 235 ? 17.789 10.912 -25.195 1.00 42.66 235 PHE A C 1
ATOM 1897 O O . PHE A 1 235 ? 17.194 9.998 -25.760 1.00 42.66 235 PHE A O 1
ATOM 1904 N N . ILE A 1 236 ? 18.752 10.701 -24.302 1.00 42.78 236 ILE A N 1
ATOM 1905 C CA . ILE A 1 236 ? 19.104 9.397 -23.741 1.00 42.78 236 ILE A CA 1
ATOM 1906 C C . ILE A 1 236 ? 18.807 9.474 -22.239 1.00 42.78 236 ILE A C 1
ATOM 1908 O O . ILE A 1 236 ? 19.471 10.210 -21.507 1.00 42.78 236 ILE A O 1
ATOM 1912 N N . CYS A 1 237 ? 17.788 8.749 -21.787 1.00 43.38 237 CYS A N 1
ATOM 1913 C CA . CYS A 1 237 ? 17.536 8.490 -20.377 1.00 43.38 237 CYS A CA 1
ATOM 1914 C C . CYS A 1 237 ? 18.439 7.331 -19.962 1.00 43.38 237 CYS A C 1
ATOM 1916 O O . CYS A 1 237 ? 18.216 6.214 -20.418 1.00 43.38 237 CYS A O 1
ATOM 1918 N N . ILE A 1 238 ? 19.451 7.576 -19.137 1.00 45.56 238 ILE A N 1
ATOM 1919 C CA . ILE A 1 238 ? 20.215 6.494 -18.508 1.00 45.56 238 ILE A CA 1
ATOM 1920 C C . ILE A 1 238 ? 19.679 6.373 -17.090 1.00 45.56 238 ILE A C 1
ATOM 1922 O O . ILE A 1 238 ? 19.897 7.258 -16.264 1.00 45.56 238 ILE A O 1
ATOM 1926 N N . ILE A 1 239 ? 18.948 5.302 -16.810 1.00 43.56 239 ILE A N 1
ATOM 1927 C CA . ILE A 1 239 ? 18.601 4.934 -15.443 1.00 43.56 239 ILE A CA 1
ATOM 1928 C C . ILE A 1 239 ? 19.707 4.011 -14.958 1.00 43.56 239 ILE A C 1
ATOM 1930 O O . ILE A 1 239 ? 19.849 2.900 -15.464 1.00 43.56 239 ILE A O 1
ATOM 1934 N N . THR A 1 240 ? 20.494 4.485 -13.999 1.00 30.06 240 THR A N 1
ATOM 1935 C CA . THR A 1 240 ? 21.520 3.686 -13.331 1.00 30.06 240 THR A CA 1
ATOM 1936 C C . THR A 1 240 ? 21.016 3.337 -11.937 1.00 30.06 240 THR A C 1
ATOM 1938 O O . THR A 1 240 ? 20.734 4.223 -11.126 1.00 30.06 240 THR A O 1
ATOM 1941 N N . TYR A 1 241 ? 20.904 2.042 -11.665 1.00 29.61 241 TYR A N 1
ATOM 1942 C CA . TYR A 1 241 ? 20.730 1.497 -10.322 1.00 29.61 241 TYR A CA 1
ATOM 1943 C C . TYR A 1 241 ? 22.101 1.346 -9.647 1.00 29.61 241 TYR A C 1
ATOM 1945 O O . TYR A 1 241 ? 23.060 0.943 -10.311 1.00 29.61 241 TYR A O 1
ATOM 1953 N N . ALA A 1 242 ? 22.192 1.662 -8.353 1.00 33.22 242 ALA A N 1
ATOM 1954 C CA . ALA A 1 242 ? 23.375 1.422 -7.520 1.00 33.22 242 ALA A CA 1
ATOM 1955 C C . ALA A 1 242 ? 23.031 0.478 -6.367 1.00 33.22 242 ALA A C 1
ATOM 1957 O O . ALA A 1 242 ? 21.990 0.716 -5.712 1.00 33.22 242 ALA A O 1
#

Sequence (242 aa):
MAEQRNMWNWEVAGFEPRPVEAEQPIVRRYSISTTRENSEFSKQALASKVHRLKDKIKLAKEDYLELRQEASDLQEYSNAKLDRVTRYLGVLAEKTRKLDQVALETEARISPLINEKKRLFNDLLTAKGSIKVFCRVRPLFEDESPSVVEFPDDCTIRVNTGSDTISNPKKDFEFDRVYGPHVGQAELFTDVQPYVQSALDGYNISIFAYGQTHSGKTHTMVSLSLSLYIYIPIFICIITYA

Radius of gyration: 52.22 Å; Cα contacts (8 Å, |Δi|>4): 189; chains: 1; bounding box: 89×40×151 Å

pLDDT: mean 73.95, std 21.96, range [28.39, 97.81]

Solvent-accessible surface area (backbone atoms only — not comparable to full-atom values): 14623 Å² total; per-residue (Å²): 137,86,84,83,78,87,74,88,80,86,84,70,90,86,77,80,80,78,86,80,80,90,78,77,89,78,83,78,80,82,82,83,80,91,68,90,84,65,54,66,66,54,49,54,55,48,52,53,50,52,49,54,49,51,51,51,52,50,50,54,50,52,54,50,51,51,54,51,48,53,53,49,54,52,49,52,52,51,51,57,51,48,54,52,50,54,52,51,51,51,54,51,53,53,52,51,52,52,52,52,51,51,50,51,55,49,48,65,60,43,51,59,53,52,53,48,51,55,49,53,53,51,52,49,50,46,72,76,43,50,62,44,40,34,37,37,36,53,62,82,59,95,89,55,79,81,80,56,64,47,70,88,49,60,31,34,43,32,39,54,71,89,57,98,52,104,79,63,74,68,43,74,45,82,41,80,30,44,38,54,48,85,62,54,70,68,64,58,42,62,73,46,43,66,57,56,52,40,40,76,74,72,46,58,70,44,82,41,76,43,60,58,78,42,12,43,49,65,59,72,75,62,64,66,98,63,88,90,80,84,50,59,51,49,23,38,37,40,36,42,55,108

Foldseek 3Di:
DDDDDDDDDPDDPDDDDDDDDDDDDDPDDDDDDDDDPCPVVVVVVVVVVVVVVVVVVVVVVVVVVVVVVVVVVVVVVVVVVVVVVVVVVVVVVVVVVVVVVVVVVVCVVVVVVVVVVLVVLVVVVVVVPQKFKEKEWADDDPPDDPDQWDDPDQFKIWGHPPDPDPDGDGDIDGGNGYHYNPDDLVVVCVVCVSVVVSVVVVFDKDKDKDDDAALCSCCNPPVDPDDDDDDDTIIMIIIHGD

Mean predicted aligned error: 17.29 Å